Protein AF-A0A3M1RE96-F1 (afdb_monomer)

Sequence (260 aa):
MAVTREVFWSVSKDMQYLFYGAAALSTLLFLYGMWRRMSLWTKGRAGREFRGYRTQDFLIYALRNLFSRECLSARRSFSLAGYRGLMLILIVWGFLTLFAGTALLTIHHYFTHFLEGRVYLIYSMLLDLAGGLLLIGLLISIGRRHLVAEVRQSTDLEDLLFLYTLLFIAITGFAIEGLRLLELSPASMDYSFIGAFAAALLRALGANGAEAYTLVWSLHVTAVLILIAALPYSKFFHMFSSQITTAAARERYGGASGDR

Mean predicted aligned error: 7.35 Å

pLDDT: mean 84.61, std 12.43, range [35.81, 98.38]

Radius of gyration: 20.89 Å; Cα contacts (8 Å, |Δi|>4): 251; chains: 1; bounding box: 59×41×58 Å

Secondary structure (DSSP, 8-state):
------SSTT--HHHHHHHHHHHHHHHHHHHHHHHHHHHHHHTTSS-GGGTT--HHHHHHHHHHHHTSHHHHTTHHHHHH-HHHHHHHHHHHHHHHHHHHHHHHHHHHHHT-----HHHHHHHHHHHHHHHHHHHHHHHHHHHHHHH-HHHHHT--HHHHHHHHHHHHHHHHHHHHHHHHHHHH-GGGGGG-HHHHHHHHHHHHTT--HHHHHHHHHHHHHHHHHHHHHHTTTSTHHHHHHHHHHHHHHHHHHGGGSS--

Nearest PDB structures (foldseek):
  1y5l-assembly1_C  TM=5.769E-01  e=3.659E-03  Escherichia coli
  8bef-assembly1_N  TM=1.723E-01  e=9.319E+00  Arabidopsis thaliana

Foldseek 3Di:
DWDDDDPQFLHDPVNVVVLVVLLVVLVVLLVVLVLVVLVCQCCPVPDPLNPPPDSVRLVVLLVCLCPDPCNQQVVVLVVVPVVSSQLVNLQVQLVVLLVVLVVVVVCCVPPHPDCTHPNVLVSLLSNLVSLVSNLVSLVSVVCCCVPPPVNVVVDDPLNVVLSVLSNLLSLLVLLLLLLCCLPPDPPSCVSNVSSVVSVVVCVVVVHDRSVSNNVSVVVNSVSVSCCSSCVSVGCVVVVSVVSSSVVSCCVVPVVPPPPD

Solvent-accessible surface area (backbone atoms only — not comparable to full-atom values): 13719 Å² total; per-residue (Å²): 131,73,53,65,78,78,88,64,71,72,54,54,72,69,56,52,53,51,49,53,55,50,47,52,50,22,50,52,45,22,52,51,33,43,50,53,53,51,50,38,21,26,72,48,81,56,42,81,90,40,50,77,48,54,72,66,61,49,49,54,52,43,51,55,45,60,70,24,71,60,56,67,63,28,46,69,41,34,75,75,36,59,70,58,14,49,34,49,41,27,34,52,53,12,48,52,47,44,52,50,48,53,51,51,52,51,43,29,75,76,76,46,87,65,60,41,38,70,54,29,45,54,52,45,29,52,40,38,51,21,48,51,38,22,49,52,15,46,52,53,56,51,48,43,39,75,71,35,66,77,45,34,75,71,53,54,69,69,58,48,52,52,52,52,49,52,48,49,41,51,53,33,51,36,46,41,45,3,38,44,43,73,76,72,36,77,86,53,37,88,41,20,61,62,26,42,51,38,22,54,52,40,56,76,70,65,61,56,52,55,65,52,33,40,52,41,46,52,53,31,54,50,52,50,38,50,50,51,30,44,39,50,76,39,72,68,40,48,57,62,47,51,53,41,51,50,51,50,48,41,72,74,58,58,74,77,74,80,85,126

Structure (mmCIF, N/CA/C/O backbone):
data_AF-A0A3M1RE96-F1
#
_entry.id   AF-A0A3M1RE96-F1
#
loop_
_atom_site.group_PDB
_atom_site.id
_atom_site.type_symbol
_atom_site.label_atom_id
_atom_site.label_alt_id
_atom_site.label_comp_id
_atom_site.label_asym_id
_atom_site.label_entity_id
_atom_site.label_seq_id
_atom_site.pdbx_PDB_ins_code
_atom_site.Cartn_x
_atom_site.Cartn_y
_atom_site.Cartn_z
_atom_site.occupancy
_atom_site.B_iso_or_equiv
_atom_site.auth_seq_id
_atom_site.auth_comp_id
_atom_site.auth_asym_id
_atom_site.auth_atom_id
_atom_site.pdbx_PDB_model_num
ATOM 1 N N . MET A 1 1 ? 12.562 8.282 -28.141 1.00 53.66 1 MET A N 1
ATOM 2 C CA . MET A 1 1 ? 11.339 7.659 -27.587 1.00 53.66 1 MET A CA 1
ATOM 3 C C . MET A 1 1 ? 11.023 8.328 -26.261 1.00 53.66 1 MET A C 1
ATOM 5 O O . MET A 1 1 ? 11.961 8.692 -25.561 1.00 53.66 1 MET A O 1
ATOM 9 N N . ALA A 1 2 ? 9.746 8.560 -25.947 1.00 62.28 2 ALA A N 1
ATOM 10 C CA . ALA A 1 2 ? 9.362 9.068 -24.631 1.00 62.28 2 ALA A CA 1
ATOM 11 C C . ALA A 1 2 ? 9.667 8.009 -23.558 1.00 62.28 2 ALA A C 1
ATOM 13 O O . ALA A 1 2 ? 9.524 6.814 -23.812 1.00 62.28 2 ALA A O 1
ATOM 14 N N . VAL A 1 3 ? 10.117 8.438 -22.377 1.00 72.69 3 VAL A N 1
ATOM 15 C CA . VAL A 1 3 ? 10.389 7.527 -21.254 1.00 72.69 3 VAL A CA 1
ATOM 16 C C . VAL A 1 3 ? 9.056 6.959 -20.757 1.00 72.69 3 VAL A C 1
ATOM 18 O O . VAL A 1 3 ? 8.186 7.725 -20.354 1.00 72.69 3 VAL A O 1
ATOM 21 N N . THR A 1 4 ? 8.888 5.639 -20.796 1.00 75.81 4 THR A N 1
ATOM 22 C CA . THR A 1 4 ? 7.697 4.926 -20.302 1.00 75.81 4 THR A CA 1
ATOM 23 C C . THR A 1 4 ? 8.109 3.621 -19.619 1.00 75.81 4 THR A C 1
ATOM 25 O O . THR A 1 4 ? 9.251 3.178 -19.754 1.00 75.81 4 THR A O 1
ATOM 28 N N . ARG A 1 5 ? 7.199 3.015 -18.852 1.00 76.94 5 ARG A N 1
ATOM 29 C CA . ARG A 1 5 ? 7.437 1.780 -18.095 1.00 76.94 5 ARG A CA 1
ATOM 30 C C . ARG A 1 5 ? 6.729 0.593 -18.742 1.00 76.94 5 ARG A C 1
ATOM 32 O O . ARG A 1 5 ? 5.508 0.591 -18.870 1.00 76.94 5 ARG A O 1
ATOM 39 N N . GLU A 1 6 ? 7.475 -0.484 -18.975 1.00 81.88 6 GLU A N 1
ATOM 40 C CA . GLU A 1 6 ? 6.888 -1.806 -19.207 1.00 81.88 6 GLU A CA 1
ATOM 41 C C . GLU A 1 6 ? 6.252 -2.359 -17.921 1.00 81.88 6 GLU A C 1
ATOM 43 O O . GLU A 1 6 ? 6.854 -2.352 -16.841 1.00 81.88 6 GLU A O 1
ATOM 48 N N . VAL A 1 7 ? 5.004 -2.823 -18.021 1.00 82.56 7 VAL A N 1
ATOM 49 C CA . VAL A 1 7 ? 4.221 -3.281 -16.859 1.00 82.56 7 VAL A CA 1
ATOM 50 C C . VAL A 1 7 ? 4.617 -4.696 -16.425 1.00 82.56 7 VAL A C 1
ATOM 52 O O . VAL A 1 7 ? 4.759 -4.934 -15.227 1.00 82.56 7 VAL A O 1
ATOM 55 N N . PHE A 1 8 ? 4.834 -5.599 -17.387 1.00 85.12 8 PHE A N 1
ATOM 56 C CA . PHE A 1 8 ? 5.109 -7.029 -17.186 1.00 85.12 8 PHE A CA 1
ATOM 57 C C . PHE A 1 8 ? 6.477 -7.433 -17.751 1.00 85.12 8 PHE A C 1
ATOM 59 O O . PHE A 1 8 ? 6.583 -8.338 -18.578 1.00 85.12 8 PHE A O 1
ATOM 66 N N . TRP A 1 9 ? 7.535 -6.746 -17.328 1.00 86.31 9 TRP A N 1
ATOM 67 C CA . TRP A 1 9 ? 8.893 -7.115 -17.727 1.00 86.31 9 TRP A CA 1
ATOM 68 C C . TRP A 1 9 ? 9.252 -8.503 -17.161 1.00 86.31 9 TRP A C 1
ATOM 70 O O . TRP A 1 9 ? 8.971 -8.770 -16.004 1.00 86.31 9 TRP A O 1
ATOM 80 N N . SER A 1 10 ? 9.819 -9.419 -17.952 1.00 89.62 10 SER A N 1
ATOM 81 C CA . SER A 1 10 ? 10.167 -10.797 -17.524 1.00 89.62 10 SER A CA 1
ATOM 82 C C . SER A 1 10 ? 9.000 -11.696 -17.034 1.00 89.62 10 SER A C 1
ATOM 84 O O . SER A 1 10 ? 9.218 -12.802 -16.535 1.00 89.62 10 SER A O 1
ATOM 86 N N . VAL A 1 11 ? 7.733 -11.286 -17.189 1.00 92.12 11 VAL A N 1
ATOM 87 C CA . VAL A 1 11 ? 6.566 -12.097 -16.777 1.00 92.12 11 VAL A CA 1
ATOM 88 C C . VAL A 1 11 ? 5.907 -12.746 -17.993 1.00 92.12 11 VAL A C 1
ATOM 90 O O . VAL A 1 11 ? 5.387 -12.055 -18.873 1.00 92.12 11 VAL A O 1
ATOM 93 N N . SER A 1 12 ? 5.883 -14.083 -18.033 1.00 93.44 12 SER A N 1
ATOM 94 C CA . SER A 1 12 ? 5.275 -14.844 -19.134 1.00 93.44 12 SER A CA 1
ATOM 95 C C . SER A 1 12 ? 3.758 -14.632 -19.228 1.00 93.44 12 SER A C 1
ATOM 97 O O . SER A 1 12 ? 3.097 -14.278 -18.250 1.00 93.44 12 SER A O 1
ATOM 99 N N . LYS A 1 13 ? 3.172 -14.887 -20.407 1.00 93.50 13 LYS A N 1
ATOM 100 C CA . LYS A 1 13 ? 1.716 -14.765 -20.609 1.00 93.50 13 LYS A CA 1
ATOM 101 C C . LYS A 1 13 ? 0.916 -15.691 -19.689 1.00 93.50 13 LYS A C 1
ATOM 103 O O . LYS A 1 13 ? -0.099 -15.266 -19.148 1.00 93.50 13 LYS A O 1
ATOM 108 N N . ASP A 1 14 ? 1.404 -16.905 -19.445 1.00 94.81 14 ASP A N 1
ATOM 109 C CA . ASP A 1 14 ? 0.743 -17.864 -18.552 1.00 94.81 14 ASP A CA 1
ATOM 110 C C . ASP A 1 14 ? 0.681 -17.345 -17.109 1.00 94.81 14 ASP A C 1
ATOM 112 O O . ASP A 1 14 ? -0.361 -17.423 -16.456 1.00 94.81 14 ASP A O 1
ATOM 116 N N . MET A 1 15 ? 1.766 -16.725 -16.631 1.00 94.00 15 MET A N 1
ATOM 117 C CA . MET A 1 15 ? 1.795 -16.078 -15.317 1.00 94.00 15 MET A CA 1
ATOM 118 C C . MET A 1 15 ? 0.862 -14.867 -15.249 1.00 94.00 15 MET A C 1
ATOM 120 O O . MET A 1 15 ? 0.220 -14.652 -14.223 1.00 94.00 15 MET A O 1
ATOM 124 N N . GLN A 1 16 ? 0.744 -14.098 -16.336 1.00 93.88 16 GLN A N 1
ATOM 125 C CA . GLN A 1 16 ? -0.217 -12.996 -16.415 1.00 93.88 16 GLN A CA 1
ATOM 126 C C . GLN A 1 16 ? -1.663 -13.508 -16.325 1.00 93.88 16 GLN A C 1
ATOM 128 O O . GLN A 1 16 ? -2.454 -12.954 -15.563 1.00 93.88 16 GLN A O 1
ATOM 133 N N . TYR A 1 17 ? -2.017 -14.592 -17.029 1.00 95.19 17 TYR A N 1
ATOM 134 C CA . TYR A 1 17 ? -3.349 -15.201 -16.925 1.00 95.19 17 TYR A CA 1
ATOM 135 C C . TYR A 1 17 ? -3.642 -15.717 -15.513 1.00 95.19 17 TYR A C 1
ATOM 137 O O . TYR A 1 17 ? -4.725 -15.461 -14.980 1.00 95.19 17 TYR A O 1
ATOM 145 N N . LEU A 1 18 ? -2.671 -16.384 -14.880 1.00 96.44 18 LEU A N 1
ATOM 146 C CA . LEU A 1 18 ? -2.790 -16.830 -13.492 1.00 96.44 18 LEU A CA 1
ATOM 147 C C . LEU A 1 18 ? -3.003 -15.648 -12.539 1.00 96.44 18 LEU A C 1
ATOM 149 O O . LEU A 1 18 ? -3.889 -15.698 -11.685 1.00 96.44 18 LEU A O 1
ATOM 153 N N . PHE A 1 19 ? -2.231 -14.573 -12.710 1.00 95.25 19 PHE A N 1
ATOM 154 C CA . PHE A 1 19 ? -2.384 -13.342 -11.941 1.00 95.25 19 PHE A CA 1
ATOM 155 C C . PHE A 1 19 ? -3.790 -12.759 -12.086 1.00 95.25 19 PHE A C 1
ATOM 157 O O . PHE A 1 19 ? -4.414 -12.454 -11.073 1.00 95.25 19 PHE A O 1
ATOM 164 N N . TYR A 1 20 ? -4.330 -12.663 -13.305 1.00 94.50 20 TYR A N 1
ATOM 165 C CA . TYR A 1 20 ? -5.689 -12.158 -13.515 1.00 94.50 20 TYR A CA 1
ATOM 166 C C . TYR A 1 20 ? -6.759 -13.045 -12.880 1.00 94.50 20 TYR A C 1
ATOM 168 O O . TYR A 1 20 ? -7.678 -12.525 -12.244 1.00 94.50 20 TYR A O 1
ATOM 176 N N . GLY A 1 21 ? -6.622 -14.370 -12.982 1.00 97.62 21 GLY A N 1
ATOM 177 C CA . GLY A 1 21 ? -7.515 -15.311 -12.303 1.00 97.62 21 GLY A CA 1
ATOM 178 C C . GLY A 1 21 ? -7.481 -15.147 -10.779 1.00 97.62 21 GLY A C 1
ATOM 179 O O . GLY A 1 21 ? -8.527 -15.033 -10.134 1.00 97.62 21 GLY A O 1
ATOM 180 N N . ALA A 1 22 ? -6.283 -15.053 -10.200 1.00 97.69 22 ALA A N 1
ATOM 181 C CA . ALA A 1 22 ? -6.094 -14.838 -8.768 1.00 97.69 22 ALA A CA 1
ATOM 182 C C . ALA A 1 22 ? -6.590 -13.453 -8.309 1.00 97.69 22 ALA A C 1
ATOM 184 O O . ALA A 1 22 ? -7.193 -13.336 -7.241 1.00 97.69 22 ALA A O 1
ATOM 185 N N . ALA A 1 23 ? -6.392 -12.408 -9.116 1.00 95.62 23 ALA A N 1
ATOM 186 C CA . ALA A 1 23 ? -6.864 -11.054 -8.840 1.00 95.62 23 ALA A CA 1
ATOM 187 C C . ALA A 1 23 ? -8.393 -10.963 -8.852 1.00 95.62 23 ALA A C 1
ATOM 189 O O . ALA A 1 23 ? -8.984 -10.338 -7.965 1.00 95.62 23 ALA A O 1
ATOM 190 N N . ALA A 1 24 ? -9.041 -11.633 -9.808 1.00 96.94 24 ALA A N 1
ATOM 191 C CA . ALA A 1 24 ? -10.493 -11.752 -9.856 1.00 96.94 24 ALA A CA 1
ATOM 192 C C . ALA A 1 24 ? -11.026 -12.475 -8.610 1.00 96.94 24 ALA A C 1
ATOM 194 O O . ALA A 1 24 ? -11.921 -11.960 -7.940 1.00 96.94 24 ALA A O 1
ATOM 195 N N . LEU A 1 25 ? -10.431 -13.614 -8.237 1.00 98.06 25 LEU A N 1
ATOM 196 C CA . LEU A 1 25 ? -10.806 -14.348 -7.026 1.00 98.06 25 LEU A CA 1
ATOM 197 C C . LEU A 1 25 ? -10.623 -13.503 -5.756 1.00 98.06 25 LEU A C 1
ATOM 199 O O . LEU A 1 25 ? -11.540 -13.414 -4.940 1.00 98.06 25 LEU A O 1
ATOM 203 N N . SER A 1 26 ? -9.468 -12.850 -5.600 1.00 97.75 26 SER A N 1
ATOM 204 C CA . SER A 1 26 ? -9.178 -11.971 -4.460 1.00 97.75 26 SER A CA 1
ATOM 205 C C . SER A 1 26 ? -10.200 -10.836 -4.353 1.00 97.75 26 SER A C 1
ATOM 207 O O . SER A 1 26 ? -10.740 -10.577 -3.275 1.00 97.75 26 SER A O 1
ATOM 209 N N . THR A 1 27 ? -10.555 -10.226 -5.487 1.00 95.19 27 THR A N 1
ATOM 210 C CA . THR A 1 27 ? -11.562 -9.161 -5.556 1.00 95.19 27 THR A CA 1
ATOM 211 C C . THR A 1 27 ? -12.951 -9.677 -5.179 1.00 95.19 27 THR A C 1
ATOM 213 O O . THR A 1 27 ? -13.650 -9.031 -4.402 1.00 95.19 27 THR A O 1
ATOM 216 N N . LEU A 1 28 ? -13.359 -10.859 -5.653 1.00 97.38 28 LEU A N 1
ATOM 217 C CA . LEU A 1 28 ? -14.636 -11.474 -5.272 1.00 97.38 28 LEU A CA 1
ATOM 218 C C . LEU A 1 28 ? -14.699 -11.772 -3.767 1.00 97.38 28 LEU A C 1
ATOM 220 O O . LEU A 1 28 ? -15.700 -11.454 -3.121 1.00 97.38 28 LEU A O 1
ATOM 224 N N . LEU A 1 29 ? -13.625 -12.319 -3.190 1.00 97.31 29 LEU A N 1
ATOM 225 C CA . LEU A 1 29 ? -13.526 -12.573 -1.749 1.00 97.31 29 LEU A CA 1
ATOM 226 C C . LEU A 1 29 ? -13.581 -11.277 -0.935 1.00 97.31 29 LEU A C 1
ATOM 228 O O . LEU A 1 29 ? -14.261 -11.235 0.096 1.00 97.31 29 LEU A O 1
ATOM 232 N N . PHE A 1 30 ? -12.914 -10.223 -1.413 1.00 94.81 30 PHE A N 1
ATOM 233 C CA . PHE A 1 30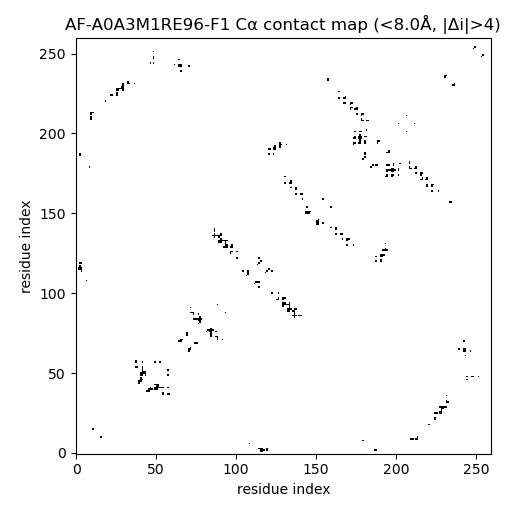 ? -12.960 -8.895 -0.814 1.00 94.81 30 PHE A CA 1
ATOM 234 C C . PHE A 1 30 ? -14.384 -8.322 -0.827 1.00 94.81 30 PHE A C 1
ATOM 236 O O . PHE A 1 30 ? -14.912 -7.934 0.219 1.00 94.81 30 PHE A O 1
ATOM 243 N N . LEU A 1 31 ? -15.037 -8.310 -1.994 1.00 93.88 31 LEU A N 1
ATOM 244 C CA . LEU A 1 31 ? -16.391 -7.777 -2.168 1.00 93.88 31 LEU A CA 1
ATOM 245 C C . LEU A 1 31 ? -17.418 -8.551 -1.336 1.00 93.88 31 LEU A C 1
ATOM 247 O O . LEU A 1 31 ? -18.258 -7.940 -0.671 1.00 93.88 31 LEU A O 1
ATOM 251 N N . TYR A 1 32 ? -17.325 -9.882 -1.312 1.00 94.44 32 TYR A N 1
ATOM 252 C CA . TYR A 1 32 ? -18.184 -10.723 -0.481 1.00 94.44 32 TYR A CA 1
ATOM 253 C C . TYR A 1 32 ? -17.984 -10.443 1.015 1.00 94.44 32 TYR A C 1
ATOM 255 O O . TYR A 1 32 ? -18.959 -10.265 1.754 1.00 94.44 32 TYR A O 1
ATOM 263 N N . GLY A 1 33 ? -16.731 -10.336 1.466 1.00 92.81 33 GLY A N 1
ATOM 264 C CA . GLY A 1 33 ? -16.407 -10.012 2.855 1.00 92.81 33 GLY A CA 1
ATOM 265 C C . GLY A 1 33 ? -16.940 -8.640 3.262 1.00 92.81 33 GLY A C 1
ATOM 266 O O . GLY A 1 33 ? -17.572 -8.504 4.314 1.00 92.81 33 GLY A O 1
ATOM 267 N N . MET A 1 34 ? -16.760 -7.641 2.395 1.00 88.88 34 MET A N 1
ATOM 268 C CA . MET A 1 34 ? -17.288 -6.291 2.577 1.00 88.88 34 MET A CA 1
ATOM 269 C C . MET A 1 34 ? -18.816 -6.304 2.686 1.00 88.88 34 MET A C 1
ATOM 271 O O . MET A 1 34 ? -19.379 -5.772 3.643 1.00 88.88 34 MET A O 1
ATOM 275 N N . TRP A 1 35 ? -19.501 -6.972 1.753 1.00 88.12 35 TRP A N 1
ATOM 276 C CA . TRP A 1 35 ? -20.957 -7.111 1.767 1.00 88.12 35 TRP A CA 1
ATOM 277 C C . TRP A 1 35 ? -21.463 -7.773 3.053 1.00 88.12 35 TRP A C 1
ATOM 279 O O . TRP A 1 35 ? -22.395 -7.264 3.684 1.00 88.12 35 TRP A O 1
ATOM 289 N N . ARG A 1 36 ? -20.818 -8.860 3.498 1.00 88.56 36 ARG A N 1
ATOM 290 C CA . ARG A 1 36 ? -21.166 -9.549 4.747 1.00 88.56 36 ARG A CA 1
ATOM 291 C C . ARG A 1 36 ? -21.036 -8.614 5.950 1.00 88.56 36 ARG A C 1
ATOM 293 O O . ARG A 1 36 ? -21.945 -8.568 6.779 1.00 88.56 36 ARG A O 1
ATOM 300 N N . ARG A 1 37 ? -19.939 -7.853 6.045 1.00 83.69 37 ARG A N 1
ATOM 301 C CA . ARG A 1 37 ? -19.705 -6.882 7.130 1.00 83.69 37 ARG A CA 1
ATOM 302 C C . ARG A 1 37 ? -20.760 -5.776 7.131 1.00 83.69 37 ARG A C 1
ATOM 304 O O . ARG A 1 37 ? -21.404 -5.570 8.157 1.00 83.69 37 ARG A O 1
ATOM 311 N N . MET A 1 38 ? -21.001 -5.139 5.984 1.00 80.56 38 MET A N 1
ATOM 312 C CA . MET A 1 38 ? -22.029 -4.099 5.846 1.00 80.56 38 MET A CA 1
ATOM 313 C C . MET A 1 38 ? -23.420 -4.631 6.212 1.00 80.56 38 MET A C 1
ATOM 315 O O . MET A 1 38 ? -24.166 -3.980 6.940 1.00 80.56 38 MET A O 1
ATOM 319 N N . SER A 1 39 ? -23.753 -5.853 5.782 1.00 80.69 39 SER A N 1
ATOM 320 C CA . SER A 1 39 ? -25.035 -6.476 6.109 1.00 80.69 39 SER A CA 1
ATOM 321 C C . SER A 1 39 ? -25.200 -6.768 7.603 1.00 80.69 39 SER A C 1
ATOM 323 O O . SER A 1 39 ? -26.334 -6.770 8.077 1.00 80.69 39 SER A O 1
ATOM 325 N N . LEU A 1 40 ? -24.130 -7.064 8.346 1.00 80.56 40 LEU A N 1
ATOM 326 C CA . LEU A 1 40 ? -24.217 -7.292 9.795 1.00 80.56 40 LEU A CA 1
ATOM 327 C C . LEU A 1 40 ? -24.534 -5.998 10.555 1.00 80.56 40 LEU A C 1
ATOM 329 O O . LEU A 1 40 ? -25.227 -6.038 11.576 1.00 80.56 40 LEU A O 1
ATOM 333 N N . TRP A 1 41 ? -24.057 -4.867 10.040 1.00 75.06 41 TRP A N 1
ATOM 334 C CA . TRP A 1 41 ? -24.270 -3.549 10.624 1.00 75.06 41 TRP A CA 1
ATOM 335 C C . TRP A 1 41 ? -25.678 -3.030 10.379 1.00 75.06 41 TRP A C 1
ATOM 337 O O . TRP A 1 41 ? -26.387 -2.694 11.326 1.00 75.06 41 TRP A O 1
ATOM 347 N N . THR A 1 42 ? -26.137 -3.074 9.129 1.00 74.44 42 THR A N 1
ATOM 348 C CA . THR A 1 42 ? -27.481 -2.601 8.769 1.00 74.44 42 THR A CA 1
ATOM 349 C C . THR A 1 42 ? -28.595 -3.464 9.367 1.00 74.44 42 THR A C 1
ATOM 351 O O . THR A 1 42 ? -29.657 -2.952 9.730 1.00 74.44 42 THR A O 1
ATOM 354 N N . LYS A 1 43 ? -28.347 -4.770 9.560 1.00 75.38 43 LYS A N 1
ATOM 355 C CA . LYS A 1 43 ? -29.281 -5.705 10.218 1.00 75.38 43 LYS A CA 1
ATOM 356 C C . LYS A 1 43 ? -29.217 -5.672 11.755 1.00 75.38 43 LYS A C 1
ATOM 358 O O . LYS A 1 43 ? -29.954 -6.411 12.402 1.00 75.38 43 LYS A O 1
ATOM 363 N N . GLY A 1 44 ? -28.375 -4.823 12.353 1.00 60.88 44 GLY A N 1
ATOM 364 C CA . GLY A 1 44 ? -28.374 -4.547 13.794 1.00 60.88 44 GLY A CA 1
ATOM 365 C C . GLY A 1 44 ? -27.648 -5.565 14.681 1.00 60.88 44 GLY A C 1
ATOM 366 O O . GLY A 1 44 ? -27.820 -5.517 15.897 1.00 60.88 44 GLY A O 1
ATOM 367 N N . ARG A 1 45 ? -26.828 -6.465 14.116 1.00 58.44 45 ARG A N 1
ATOM 368 C CA . ARG A 1 45 ? -25.982 -7.382 14.912 1.00 58.44 45 ARG A CA 1
ATOM 369 C C . ARG A 1 45 ? -24.710 -6.703 15.439 1.00 58.44 45 ARG A C 1
ATOM 371 O O . ARG A 1 45 ? -24.161 -7.158 16.433 1.00 58.44 45 ARG A O 1
ATOM 378 N N . ALA A 1 46 ? -24.263 -5.616 14.803 1.00 57.19 46 ALA A N 1
ATOM 379 C CA . ALA A 1 46 ? -23.129 -4.799 15.242 1.00 57.19 46 ALA A CA 1
ATOM 380 C C . ALA A 1 46 ? -23.267 -3.357 14.711 1.00 57.19 46 ALA A C 1
ATOM 382 O O . ALA A 1 46 ? -22.878 -3.095 13.584 1.00 57.19 46 ALA A O 1
ATOM 383 N N . GLY A 1 47 ? -23.847 -2.431 15.482 1.00 60.78 47 GLY A N 1
ATOM 384 C CA . GLY A 1 47 ? -24.045 -1.030 15.061 1.00 60.78 47 GLY A CA 1
ATOM 385 C C . GLY A 1 47 ? -25.493 -0.578 15.214 1.00 60.78 47 GLY A C 1
ATOM 386 O O . GLY A 1 47 ? -26.265 -0.561 14.256 1.00 60.78 47 GLY A O 1
ATOM 387 N N . ARG A 1 48 ? -25.880 -0.224 16.446 1.00 65.06 48 ARG A N 1
ATOM 388 C CA . ARG A 1 48 ? -27.237 0.267 16.744 1.00 65.06 48 ARG A CA 1
ATOM 389 C C . ARG A 1 48 ? -27.538 1.580 16.014 1.00 65.06 48 ARG A C 1
ATOM 391 O O . ARG A 1 48 ? -28.709 1.874 15.773 1.00 65.06 48 ARG A O 1
ATOM 398 N N . GLU A 1 49 ? -26.509 2.345 15.642 1.00 71.06 49 GLU A N 1
ATOM 399 C CA . GLU A 1 49 ? -26.653 3.594 14.894 1.00 71.06 49 GLU A CA 1
ATOM 400 C C . GLU A 1 49 ? -27.194 3.388 13.474 1.00 71.06 49 GLU A C 1
ATOM 402 O O . GLU A 1 49 ? -27.927 4.241 12.985 1.00 71.06 49 GLU A O 1
ATOM 407 N N . PHE A 1 50 ? -26.905 2.240 12.851 1.00 71.19 50 PHE A N 1
ATOM 408 C CA . PHE A 1 50 ? -27.163 1.991 11.425 1.00 71.19 50 PHE A CA 1
ATOM 409 C C . PHE A 1 50 ? 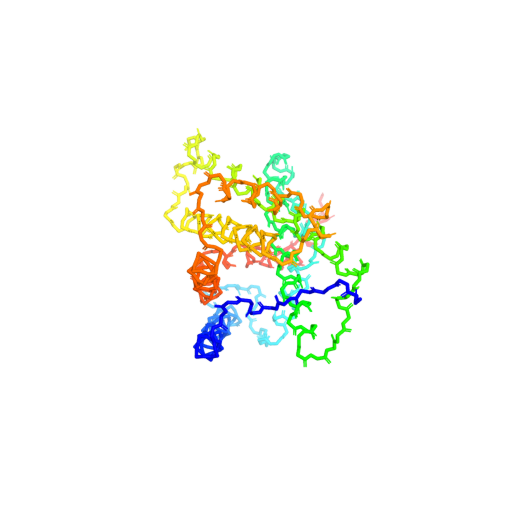-28.292 0.988 11.159 1.00 71.19 50 PHE A C 1
ATOM 411 O O . PHE A 1 50 ? -28.516 0.580 10.016 1.00 71.19 50 PHE A O 1
ATOM 418 N N . ARG A 1 51 ? -29.015 0.562 12.202 1.00 72.44 51 ARG A N 1
ATOM 419 C CA . ARG A 1 51 ? -30.127 -0.386 12.062 1.00 72.44 51 ARG A CA 1
ATOM 420 C C . ARG A 1 51 ? -31.208 0.205 11.149 1.00 72.44 51 ARG A C 1
ATOM 422 O O . ARG A 1 51 ? -31.750 1.262 11.450 1.00 72.44 51 ARG A O 1
ATOM 429 N N . GLY A 1 52 ? -31.542 -0.506 10.072 1.00 71.00 52 GLY A N 1
ATOM 430 C CA . GLY A 1 52 ? -32.575 -0.090 9.112 1.00 71.00 52 GLY A CA 1
ATOM 431 C C . GLY A 1 52 ? -32.072 0.742 7.927 1.00 71.00 52 GLY A C 1
ATOM 432 O O . GLY A 1 52 ? -32.861 1.036 7.035 1.00 71.00 52 GLY A O 1
ATOM 433 N N . TYR A 1 53 ? -30.776 1.072 7.864 1.00 74.31 53 TYR A N 1
ATOM 434 C CA . TYR A 1 53 ? -30.186 1.680 6.667 1.00 74.31 53 TYR A CA 1
ATOM 435 C C . TYR A 1 53 ? -30.215 0.694 5.493 1.00 74.31 53 TYR A C 1
ATOM 437 O O . TYR A 1 53 ? -29.910 -0.493 5.662 1.00 74.31 53 TYR A O 1
ATOM 445 N N . ARG A 1 54 ? -30.495 1.180 4.275 1.00 80.81 54 ARG A N 1
ATOM 446 C CA . ARG A 1 54 ? -30.193 0.397 3.069 1.00 80.81 54 ARG A CA 1
ATOM 447 C C . ARG A 1 54 ? -28.677 0.258 2.955 1.00 80.81 54 ARG A C 1
ATOM 449 O O . ARG A 1 54 ? -27.930 1.188 3.249 1.00 80.81 54 ARG A O 1
ATOM 456 N N . THR A 1 55 ? -28.211 -0.894 2.475 1.00 75.94 55 THR A N 1
ATOM 457 C CA . THR A 1 55 ? -26.771 -1.169 2.317 1.00 75.94 55 THR A CA 1
ATOM 458 C C . THR A 1 55 ? -26.058 -0.114 1.462 1.00 75.94 55 THR A C 1
ATOM 460 O O . THR A 1 55 ? -24.910 0.217 1.737 1.00 75.94 55 THR A O 1
ATOM 463 N N . GLN A 1 56 ? -26.743 0.437 0.455 1.00 78.44 56 GLN A N 1
ATOM 464 C CA . GLN A 1 56 ? -26.215 1.484 -0.427 1.00 78.44 56 GLN A CA 1
ATOM 465 C C . GLN A 1 56 ? -25.991 2.808 0.318 1.00 78.44 56 GLN A C 1
ATOM 467 O O . GLN A 1 56 ? -24.908 3.382 0.232 1.00 78.44 56 GLN A O 1
ATOM 472 N N . ASP A 1 57 ? -26.972 3.245 1.109 1.00 79.25 57 ASP A N 1
ATOM 473 C CA . ASP A 1 57 ? -26.887 4.488 1.885 1.00 79.25 57 ASP A CA 1
ATOM 474 C C . ASP A 1 57 ? -25.788 4.391 2.949 1.00 79.25 57 ASP A C 1
ATOM 476 O O . ASP A 1 57 ? -25.008 5.323 3.149 1.00 79.25 57 ASP A O 1
ATOM 480 N N . PHE A 1 58 ? -25.668 3.217 3.579 1.00 79.44 58 PHE A N 1
ATOM 481 C CA . PHE A 1 58 ? -24.588 2.937 4.517 1.00 79.44 58 PHE A CA 1
ATOM 482 C C . PHE A 1 58 ? -23.206 2.994 3.845 1.00 79.44 58 PHE A C 1
ATOM 484 O O . PHE A 1 58 ? -22.280 3.573 4.409 1.00 79.44 58 PHE A O 1
ATOM 491 N N . LEU A 1 59 ? -23.057 2.441 2.637 1.00 79.69 59 LEU A N 1
ATOM 492 C CA . LEU A 1 59 ? -21.793 2.494 1.898 1.00 79.69 59 LEU A CA 1
ATOM 493 C C . LEU A 1 59 ? -21.384 3.939 1.580 1.00 79.69 59 LEU A C 1
ATOM 495 O O . LEU A 1 59 ? -20.230 4.304 1.793 1.00 79.69 59 LEU A O 1
ATOM 499 N N . ILE A 1 60 ? -22.321 4.774 1.121 1.00 80.50 60 ILE A N 1
ATOM 500 C CA . ILE A 1 60 ? -22.051 6.192 0.836 1.00 80.50 60 ILE A CA 1
ATOM 501 C C . ILE A 1 60 ? -21.632 6.923 2.118 1.00 80.50 60 ILE A C 1
ATOM 503 O O . ILE A 1 60 ? -20.639 7.654 2.118 1.00 80.50 60 ILE A O 1
ATOM 507 N N . TYR A 1 61 ? -22.341 6.686 3.226 1.00 80.31 61 TYR A N 1
ATOM 508 C CA . TYR A 1 61 ? -21.999 7.256 4.530 1.00 80.31 61 TYR A CA 1
ATOM 509 C C . TYR A 1 61 ? -20.604 6.823 5.004 1.00 80.31 61 TYR A C 1
ATOM 511 O O . TYR A 1 61 ? -19.806 7.654 5.448 1.00 80.31 61 TYR A O 1
ATOM 519 N N . ALA A 1 62 ? -20.295 5.529 4.887 1.00 78.06 62 ALA A N 1
ATOM 520 C CA . ALA A 1 62 ? -19.005 4.961 5.248 1.00 78.06 62 ALA A CA 1
ATOM 521 C C . ALA A 1 62 ? -17.877 5.601 4.431 1.00 78.06 62 ALA A C 1
ATOM 523 O O . ALA A 1 62 ? -16.915 6.098 5.010 1.00 78.06 62 ALA A O 1
ATOM 524 N N . LEU A 1 63 ? -18.021 5.667 3.104 1.00 79.06 63 LEU A N 1
ATOM 525 C CA . LEU A 1 63 ? -17.028 6.279 2.220 1.00 79.06 63 LEU A CA 1
ATOM 526 C C . LEU A 1 63 ? -16.799 7.755 2.559 1.00 79.06 63 LEU A C 1
ATOM 528 O O . LEU A 1 63 ? -15.655 8.171 2.736 1.00 79.06 63 LEU A O 1
ATOM 532 N N . ARG A 1 64 ? -17.868 8.542 2.738 1.00 80.50 64 ARG A N 1
ATOM 533 C CA . ARG A 1 64 ? -17.755 9.963 3.104 1.00 80.50 64 ARG A CA 1
ATOM 534 C C . ARG A 1 64 ? -16.970 10.166 4.402 1.00 80.50 64 ARG A C 1
ATOM 536 O O . ARG A 1 64 ? -16.153 11.080 4.485 1.00 80.50 64 ARG A O 1
ATOM 543 N N . ASN A 1 65 ? -17.208 9.325 5.406 1.00 76.94 65 ASN A N 1
ATOM 544 C CA . ASN A 1 65 ? -16.534 9.437 6.698 1.00 76.94 65 ASN A CA 1
ATOM 545 C C . ASN A 1 65 ? -15.095 8.912 6.675 1.00 76.94 65 ASN A C 1
ATOM 547 O O . ASN A 1 65 ? -14.232 9.493 7.336 1.00 76.94 65 ASN A O 1
ATOM 551 N N . LEU A 1 66 ? -14.803 7.883 5.876 1.00 74.25 66 LEU A N 1
ATOM 552 C CA . LEU A 1 66 ? -13.438 7.387 5.673 1.00 74.25 66 LEU A CA 1
ATOM 553 C C . LEU A 1 66 ? -12.536 8.435 5.018 1.00 74.25 66 LEU A C 1
ATOM 555 O O . LEU A 1 66 ? -11.391 8.603 5.430 1.00 74.25 66 LEU A O 1
ATOM 559 N N . PHE A 1 67 ? -13.072 9.189 4.057 1.00 76.12 67 PHE A N 1
ATOM 560 C CA . PHE A 1 67 ? -12.371 10.295 3.402 1.00 76.12 67 PHE A CA 1
ATOM 561 C C . PHE A 1 67 ? -12.591 11.653 4.090 1.00 76.12 67 PHE A C 1
ATOM 563 O O . PHE A 1 67 ? -12.261 12.701 3.533 1.00 76.12 67 PHE A O 1
ATOM 570 N N . SER A 1 68 ? -13.135 11.669 5.311 1.00 75.19 68 SER A N 1
ATOM 571 C CA . SER A 1 68 ? -13.274 12.907 6.076 1.00 75.19 68 SER A CA 1
ATOM 572 C C . SER A 1 68 ? -11.903 13.467 6.470 1.00 75.19 68 SER A C 1
ATOM 574 O O . SER A 1 68 ? -10.945 12.728 6.719 1.00 75.19 68 SER A O 1
ATOM 576 N N . ARG A 1 69 ? -11.814 14.800 6.593 1.00 71.38 69 ARG A N 1
ATOM 577 C CA . ARG A 1 69 ? -10.584 15.478 7.039 1.00 71.38 69 ARG A CA 1
ATOM 578 C C . ARG A 1 69 ? -10.093 14.949 8.386 1.00 71.38 69 ARG A C 1
ATOM 580 O O . ARG A 1 69 ? -8.888 14.871 8.596 1.00 71.38 69 ARG A O 1
ATOM 587 N N . GLU A 1 70 ? -10.999 14.571 9.287 1.00 69.06 70 GLU A N 1
ATOM 588 C CA . GLU A 1 70 ? -10.642 14.045 10.609 1.00 69.06 70 GLU A CA 1
ATOM 589 C C . GLU A 1 70 ? -9.923 12.694 10.528 1.00 69.06 70 GLU A C 1
ATOM 591 O O . GLU A 1 70 ? -8.933 12.488 11.233 1.00 69.06 70 GLU A O 1
ATOM 596 N N . CYS A 1 71 ? -10.383 11.807 9.640 1.00 69.06 71 CYS A N 1
ATOM 597 C CA . CYS A 1 71 ? -9.793 10.487 9.444 1.00 69.06 71 CYS A CA 1
ATOM 598 C C . CYS A 1 71 ? -8.451 10.581 8.697 1.00 69.06 71 CYS A C 1
ATOM 600 O O . CYS A 1 71 ? -7.452 10.019 9.144 1.00 69.06 71 CYS A O 1
ATOM 602 N N . LEU A 1 72 ? -8.394 11.366 7.614 1.00 71.69 72 LEU A N 1
ATOM 603 C CA . LEU A 1 72 ? -7.200 11.500 6.766 1.00 71.69 72 LEU A CA 1
ATOM 604 C C . LEU A 1 72 ? -6.038 12.259 7.424 1.00 71.69 72 LEU A C 1
ATOM 606 O O . LEU A 1 72 ? -4.877 12.019 7.095 1.00 71.69 72 LEU A O 1
ATOM 610 N N . SER A 1 73 ? -6.328 13.166 8.357 1.00 70.75 73 SER A N 1
ATOM 611 C CA . SER A 1 73 ? -5.296 13.896 9.110 1.00 70.75 73 SER A CA 1
ATOM 612 C C . SER A 1 73 ? -4.800 13.144 10.343 1.00 70.75 73 SER A C 1
ATOM 614 O O . SER A 1 73 ? -3.938 13.651 11.057 1.00 70.75 73 SER A O 1
ATOM 616 N N . ALA A 1 74 ? -5.367 11.968 10.643 1.00 68.25 74 ALA A N 1
ATOM 617 C CA . ALA A 1 74 ? -5.124 11.254 11.893 1.00 68.25 74 ALA A CA 1
ATOM 618 C C . ALA A 1 74 ? -5.269 12.167 13.133 1.00 68.25 74 ALA A C 1
ATOM 620 O O . ALA A 1 74 ? -4.582 11.964 14.139 1.00 68.25 74 ALA A O 1
ATOM 621 N N . ARG A 1 75 ? -6.154 13.182 13.079 1.00 65.62 75 ARG A N 1
ATOM 622 C CA . ARG A 1 75 ? -6.232 14.286 14.060 1.00 65.62 75 ARG A CA 1
ATOM 623 C C . ARG A 1 75 ? -6.334 13.787 15.496 1.00 65.62 75 ARG A C 1
ATOM 625 O O . ARG A 1 75 ? -5.679 14.315 16.388 1.00 65.62 75 ARG A O 1
ATOM 632 N N . ARG A 1 76 ? -7.117 12.726 15.705 1.00 64.94 76 ARG A N 1
ATOM 633 C CA . ARG A 1 76 ? -7.293 12.076 17.010 1.00 64.94 76 ARG A CA 1
ATOM 634 C C . ARG A 1 76 ? -6.022 11.383 17.513 1.00 64.94 76 ARG A C 1
ATOM 636 O O . ARG A 1 76 ? -5.746 11.391 18.708 1.00 64.94 76 ARG A O 1
ATOM 643 N N . SER A 1 77 ? -5.238 10.779 16.625 1.00 67.88 77 SER A N 1
ATOM 644 C CA . SER A 1 77 ? -3.960 10.165 17.002 1.00 67.88 77 SER A CA 1
ATOM 645 C C . SER A 1 77 ? -2.929 11.232 17.355 1.00 67.88 77 SER A C 1
ATOM 647 O O . SER A 1 77 ? -2.223 11.073 18.348 1.00 67.88 77 SER A O 1
ATOM 649 N N . PHE A 1 78 ? -2.904 12.343 16.611 1.00 70.31 78 PHE A N 1
ATOM 650 C CA . PHE A 1 78 ? -2.078 13.506 16.944 1.00 70.31 78 PHE A CA 1
ATOM 651 C C . PHE A 1 78 ? -2.468 14.138 18.283 1.00 70.31 78 PHE A C 1
ATOM 653 O O . PHE A 1 78 ? -1.578 14.463 19.064 1.00 70.31 78 PHE A O 1
ATOM 660 N N . SER A 1 79 ? -3.767 14.250 18.589 1.00 61.69 79 SER A N 1
ATOM 661 C CA . SER A 1 79 ? -4.227 14.801 19.872 1.00 61.69 79 SER A CA 1
ATOM 662 C C . SER A 1 79 ? -3.885 13.918 21.075 1.00 61.69 79 SER A C 1
ATOM 664 O O . SER A 1 79 ? -3.879 14.406 22.197 1.00 61.69 79 SER A O 1
ATOM 666 N N . LEU A 1 80 ? -3.621 12.623 20.862 1.00 64.75 80 LEU A N 1
ATOM 667 C CA . LEU A 1 80 ? -3.171 11.708 21.916 1.00 64.75 80 LEU A CA 1
ATOM 668 C C . LEU A 1 80 ? -1.646 11.716 22.073 1.00 64.75 80 LEU A C 1
ATOM 670 O O . LEU A 1 80 ? -1.153 11.705 23.195 1.00 64.75 80 LEU A O 1
ATOM 674 N N . ALA A 1 81 ? -0.900 11.686 20.964 1.00 71.12 81 ALA A N 1
ATOM 675 C CA . ALA A 1 81 ? 0.548 11.883 20.945 1.00 71.12 81 ALA A CA 1
ATOM 676 C C . ALA A 1 81 ? 1.042 12.161 19.516 1.00 71.12 81 ALA A C 1
ATOM 678 O O . ALA A 1 81 ? 0.760 11.387 18.596 1.00 71.12 81 ALA A O 1
ATOM 679 N N . GLY A 1 82 ? 1.868 13.198 19.340 1.00 75.38 82 GLY A N 1
ATOM 680 C CA . GLY A 1 82 ? 2.359 13.624 18.023 1.00 75.38 82 GLY A CA 1
ATOM 681 C C . GLY A 1 82 ? 3.037 12.512 17.212 1.00 75.38 82 GLY A C 1
ATOM 682 O O . GLY A 1 82 ? 2.732 12.331 16.036 1.00 75.38 82 GLY A O 1
ATOM 683 N N . TYR A 1 83 ? 3.872 11.683 17.851 1.00 75.69 83 TYR A N 1
ATOM 684 C CA . TYR A 1 83 ? 4.556 10.576 17.170 1.00 75.69 83 TYR A CA 1
ATOM 685 C C . TYR A 1 83 ? 3.596 9.465 16.695 1.00 75.69 83 TYR A C 1
ATOM 687 O O . TYR A 1 83 ? 3.849 8.829 15.673 1.00 75.69 83 TYR A O 1
ATOM 695 N N . ARG A 1 84 ? 2.476 9.229 17.406 1.00 77.50 84 ARG A N 1
ATOM 696 C CA . ARG A 1 84 ? 1.455 8.235 17.012 1.00 77.50 84 ARG A CA 1
ATOM 697 C C . ARG A 1 84 ? 0.705 8.702 15.770 1.00 77.50 84 ARG A C 1
ATOM 699 O O . ARG A 1 84 ? 0.439 7.898 14.880 1.00 77.50 84 ARG A O 1
ATOM 706 N N . GLY A 1 85 ? 0.383 9.996 15.724 1.00 81.31 85 GLY A N 1
ATOM 707 C CA . GLY A 1 85 ? -0.188 10.645 14.549 1.00 81.31 85 GLY A CA 1
ATOM 708 C C . GLY A 1 85 ? 0.746 10.570 13.345 1.00 81.31 85 GLY A C 1
ATOM 709 O O . GLY A 1 85 ? 0.318 10.126 12.283 1.00 81.31 85 GLY A O 1
ATOM 710 N N . LEU A 1 86 ? 2.028 10.906 13.531 1.00 85.12 86 LEU A N 1
ATOM 711 C CA . LEU A 1 86 ? 3.032 10.870 12.465 1.00 85.12 86 LEU A CA 1
ATOM 712 C C . LEU A 1 86 ? 3.208 9.462 11.880 1.00 85.12 86 LEU A C 1
ATOM 714 O O . LEU A 1 86 ? 3.133 9.269 10.675 1.00 85.12 86 LEU A O 1
ATOM 718 N N . MET A 1 87 ? 3.383 8.447 12.723 1.00 89.12 87 MET A N 1
ATOM 719 C CA . MET A 1 87 ? 3.501 7.061 12.264 1.00 89.12 87 MET A CA 1
ATOM 720 C C . MET A 1 87 ? 2.287 6.626 11.426 1.00 89.12 87 MET A C 1
ATOM 722 O O . MET A 1 87 ? 2.445 6.026 10.365 1.00 89.12 87 MET A O 1
ATOM 726 N N . LEU A 1 88 ? 1.071 6.946 11.885 1.00 86.50 88 LEU A N 1
ATOM 727 C CA . LEU A 1 88 ? -0.150 6.578 11.172 1.00 86.50 88 LEU A CA 1
ATOM 728 C C . LEU A 1 88 ? -0.307 7.353 9.859 1.00 86.50 88 LEU A C 1
ATOM 730 O O . LEU A 1 88 ? -0.707 6.753 8.866 1.00 86.50 88 LEU A O 1
ATOM 734 N N . ILE A 1 89 ? 0.017 8.651 9.831 1.00 88.56 89 ILE A N 1
ATOM 735 C CA . ILE A 1 89 ? -0.119 9.464 8.616 1.00 88.56 89 ILE A CA 1
ATOM 736 C C . ILE A 1 89 ? 0.852 8.991 7.531 1.00 88.56 89 ILE A C 1
ATOM 738 O O . ILE A 1 89 ? 0.451 8.881 6.377 1.00 88.56 89 ILE A O 1
ATOM 742 N N . LEU A 1 90 ? 2.077 8.610 7.912 1.00 93.94 90 LEU A N 1
ATOM 743 C CA . LEU A 1 90 ? 3.066 8.020 7.009 1.00 93.94 90 LEU A CA 1
ATOM 744 C C . LEU A 1 90 ? 2.566 6.707 6.393 1.00 93.94 90 LEU A C 1
ATOM 746 O O . LEU A 1 90 ? 2.620 6.543 5.176 1.00 93.94 90 LEU A O 1
ATOM 750 N N . ILE A 1 91 ? 2.018 5.801 7.213 1.00 92.50 91 ILE A N 1
ATOM 751 C CA . ILE A 1 91 ? 1.471 4.524 6.727 1.00 92.50 91 ILE A CA 1
ATOM 752 C C . ILE A 1 91 ? 0.267 4.761 5.810 1.00 92.50 91 ILE A C 1
ATOM 754 O O . ILE A 1 91 ? 0.219 4.214 4.712 1.00 92.50 91 ILE A O 1
ATOM 758 N N . VAL A 1 92 ? -0.707 5.567 6.241 1.00 89.12 92 VAL A N 1
ATOM 759 C CA . VAL A 1 92 ? -1.960 5.772 5.499 1.00 89.12 92 VAL A CA 1
ATOM 760 C C . VAL A 1 92 ? -1.701 6.474 4.170 1.00 89.12 92 VAL A C 1
ATOM 762 O O . VAL A 1 92 ? -2.148 5.982 3.138 1.00 89.12 92 VAL A O 1
ATOM 765 N N . TRP A 1 93 ? -0.968 7.589 4.163 1.00 90.62 93 TRP A N 1
ATOM 766 C CA . TRP A 1 93 ? -0.716 8.329 2.925 1.00 90.62 93 TRP A CA 1
ATOM 767 C C . TRP A 1 93 ? 0.275 7.627 2.009 1.00 90.62 93 TRP A C 1
ATOM 769 O O . TRP A 1 93 ? 0.081 7.662 0.794 1.00 90.62 93 TRP A O 1
ATOM 779 N N . GLY A 1 94 ? 1.277 6.941 2.564 1.00 95.75 94 GLY A N 1
ATOM 780 C CA . GLY A 1 94 ? 2.165 6.090 1.780 1.00 95.75 94 GLY A CA 1
ATOM 781 C C . GLY A 1 94 ? 1.384 4.981 1.071 1.00 95.75 94 GLY A C 1
ATOM 782 O O . GLY A 1 94 ? 1.440 4.866 -0.151 1.00 95.75 94 GLY A O 1
ATOM 783 N N . PHE A 1 95 ? 0.556 4.236 1.810 1.00 93.81 95 PHE A N 1
ATOM 784 C CA . PHE A 1 95 ? -0.284 3.178 1.245 1.00 93.81 95 PHE A CA 1
ATOM 785 C C . PHE A 1 95 ? -1.293 3.702 0.211 1.00 93.81 95 PHE A C 1
ATOM 787 O O . PHE A 1 95 ? -1.376 3.158 -0.888 1.00 93.81 95 PHE A O 1
ATOM 794 N N . LEU A 1 96 ? -2.049 4.762 0.528 1.00 91.44 96 LEU A N 1
ATOM 795 C CA . LEU A 1 96 ? -3.062 5.311 -0.383 1.00 91.44 96 LEU A CA 1
ATOM 796 C C . LEU A 1 96 ? -2.445 5.844 -1.679 1.00 91.44 96 LEU A C 1
ATOM 798 O O . LEU A 1 96 ? -3.012 5.633 -2.749 1.00 91.44 96 LEU A O 1
ATOM 802 N N . THR A 1 97 ? -1.282 6.493 -1.597 1.00 94.75 97 THR A N 1
ATOM 803 C CA . THR A 1 97 ? -0.584 7.012 -2.781 1.00 94.75 97 THR A CA 1
ATOM 804 C C . THR A 1 97 ? -0.056 5.873 -3.652 1.00 94.75 97 THR A C 1
ATOM 806 O O . THR A 1 97 ? -0.255 5.903 -4.864 1.00 94.75 97 THR A O 1
ATOM 809 N N . LEU A 1 98 ? 0.533 4.826 -3.060 1.00 95.19 98 LEU A N 1
ATOM 810 C CA . LEU A 1 98 ? 0.972 3.631 -3.796 1.00 95.19 98 LEU A CA 1
ATOM 811 C C . LEU A 1 98 ? -0.194 2.885 -4.458 1.00 95.19 98 LEU A C 1
ATOM 813 O O . LEU A 1 98 ? -0.101 2.456 -5.612 1.00 95.19 98 LEU A O 1
ATOM 817 N N . PHE A 1 99 ? -1.315 2.757 -3.746 1.00 92.88 99 PHE A N 1
ATOM 818 C CA . PHE A 1 99 ? -2.529 2.153 -4.282 1.00 92.88 99 PHE A CA 1
ATOM 819 C C . PHE A 1 99 ? -3.085 2.966 -5.459 1.00 92.88 99 PHE A C 1
ATOM 821 O O . PHE A 1 99 ? -3.357 2.406 -6.522 1.00 92.88 99 PHE A O 1
ATOM 828 N N . ALA A 1 100 ? -3.183 4.292 -5.308 1.00 94.31 100 ALA A N 1
ATOM 829 C CA . ALA A 1 100 ? -3.590 5.191 -6.385 1.00 94.31 100 ALA A CA 1
ATOM 830 C C . ALA A 1 100 ? -2.633 5.112 -7.584 1.00 94.31 100 ALA A C 1
ATOM 832 O O . ALA A 1 100 ? -3.087 5.067 -8.725 1.00 94.31 100 ALA A O 1
ATOM 833 N N . GLY A 1 101 ? -1.325 5.012 -7.336 1.00 94.56 101 GLY A N 1
ATOM 834 C CA . GLY A 1 101 ? -0.319 4.783 -8.368 1.00 94.56 101 GLY A CA 1
ATOM 835 C C . GLY A 1 101 ? -0.595 3.522 -9.180 1.00 94.56 101 GLY A C 1
ATOM 836 O O . GLY A 1 101 ? -0.689 3.566 -10.403 1.00 94.56 101 GLY A O 1
ATOM 837 N N . THR A 1 102 ? -0.830 2.406 -8.493 1.00 92.31 102 THR A N 1
ATOM 838 C CA . THR A 1 102 ? -1.152 1.117 -9.125 1.00 92.31 102 THR A CA 1
ATOM 839 C C . THR A 1 102 ? -2.437 1.190 -9.958 1.00 92.31 102 THR A C 1
ATOM 841 O O . THR A 1 102 ? -2.491 0.662 -11.073 1.00 92.31 102 THR A O 1
ATOM 844 N N . ALA A 1 103 ? -3.462 1.893 -9.464 1.00 92.62 103 ALA A N 1
ATOM 845 C CA . ALA A 1 103 ? -4.693 2.132 -10.213 1.00 92.62 103 ALA A CA 1
ATOM 846 C C . ALA A 1 103 ? -4.437 2.969 -11.479 1.00 92.62 103 ALA A C 1
ATOM 848 O O . ALA A 1 103 ? -4.879 2.589 -12.562 1.00 92.62 103 ALA A O 1
ATOM 849 N N . LEU A 1 104 ? -3.667 4.057 -11.374 1.00 93.62 104 LEU A N 1
ATOM 850 C CA . LEU A 1 104 ? -3.288 4.890 -12.520 1.00 93.62 104 LEU A CA 1
ATOM 851 C C . LEU A 1 104 ? -2.466 4.113 -13.553 1.00 93.62 104 LEU A C 1
ATOM 853 O O . LEU A 1 104 ? -2.715 4.264 -14.744 1.00 93.62 104 LEU A O 1
ATOM 857 N N . LEU A 1 105 ? -1.544 3.247 -13.123 1.00 91.12 105 LEU A N 1
ATOM 858 C CA . LEU A 1 105 ? -0.779 2.381 -14.025 1.00 91.12 105 LEU A CA 1
ATOM 859 C C . LEU A 1 105 ? -1.677 1.387 -14.767 1.00 91.12 105 LEU A C 1
ATOM 861 O O . LEU A 1 105 ? -1.481 1.138 -15.952 1.00 91.12 105 LEU A O 1
ATOM 865 N N . THR A 1 106 ? -2.684 0.844 -14.083 1.00 89.25 106 THR A N 1
ATOM 866 C CA . THR A 1 106 ? -3.670 -0.054 -14.698 1.00 89.25 106 THR A CA 1
ATOM 867 C C . THR A 1 106 ? -4.499 0.690 -15.744 1.00 89.25 106 THR A C 1
ATOM 869 O O . THR A 1 106 ? -4.678 0.195 -16.856 1.00 89.25 106 THR A O 1
ATOM 872 N N . ILE A 1 107 ? -4.949 1.909 -15.422 1.00 91.94 107 ILE A N 1
ATOM 873 C CA . ILE A 1 107 ? -5.653 2.781 -16.372 1.00 91.94 107 ILE A CA 1
ATOM 874 C C . ILE A 1 107 ? -4.751 3.094 -17.571 1.00 91.94 107 ILE A C 1
ATOM 876 O O . ILE A 1 107 ? -5.201 3.016 -18.714 1.00 91.94 107 ILE A O 1
ATOM 880 N N . HIS A 1 108 ? -3.473 3.384 -17.309 1.00 91.31 108 HIS A N 1
ATOM 881 C CA . HIS A 1 108 ? -2.483 3.650 -18.341 1.00 91.31 108 HIS A CA 1
ATOM 882 C C . HIS A 1 108 ? -2.322 2.483 -19.317 1.00 91.31 108 HIS A C 1
ATOM 884 O O . HIS A 1 108 ? -2.243 2.679 -20.526 1.00 91.31 108 HIS A O 1
ATOM 890 N N . HIS A 1 109 ? -2.268 1.266 -18.779 1.00 88.44 109 HIS A N 1
ATOM 891 C CA . HIS A 1 109 ? -2.010 0.067 -19.560 1.00 88.44 109 HIS A CA 1
ATOM 892 C C . HIS A 1 109 ? -3.212 -0.373 -20.407 1.00 88.44 109 HIS A C 1
ATOM 894 O O . HIS A 1 109 ? -3.013 -0.850 -21.520 1.00 88.44 109 HIS A O 1
ATOM 900 N N . TYR A 1 110 ? -4.440 -0.210 -19.897 1.00 89.12 110 TYR A N 1
ATOM 901 C CA . TYR A 1 110 ? -5.643 -0.782 -20.519 1.00 89.12 110 TYR A CA 1
ATOM 902 C C . TYR A 1 110 ? -6.579 0.212 -21.197 1.00 89.12 110 TYR A C 1
ATOM 904 O O . TYR A 1 110 ? -7.343 -0.189 -22.072 1.00 89.12 110 TYR A O 1
ATOM 912 N N . PHE A 1 111 ? -6.566 1.479 -20.787 1.00 92.19 111 PHE A N 1
ATOM 913 C CA . PHE A 1 111 ? -7.574 2.443 -21.226 1.00 92.19 111 PHE A CA 1
ATOM 914 C C . PHE A 1 111 ? -6.968 3.626 -21.974 1.00 92.19 111 PHE A C 1
ATOM 916 O O . PHE A 1 111 ? -7.506 4.027 -23.002 1.00 92.19 111 PHE A O 1
ATOM 923 N N . THR A 1 112 ? -5.883 4.220 -21.467 1.00 91.19 112 THR A N 1
ATOM 924 C CA . THR A 1 112 ? -5.303 5.423 -22.085 1.00 91.19 112 THR A CA 1
ATOM 925 C C . THR A 1 112 ? -3.820 5.602 -21.780 1.00 91.19 112 THR A C 1
ATOM 927 O O . THR A 1 112 ? -3.412 5.639 -20.626 1.00 91.19 112 THR A O 1
ATOM 930 N N . HIS A 1 113 ? -2.985 5.797 -22.797 1.00 89.06 113 HIS A N 1
ATOM 931 C CA . HIS A 1 113 ? -1.546 5.953 -22.596 1.00 89.06 113 HIS A CA 1
ATOM 932 C C . HIS A 1 113 ? -1.165 7.400 -22.219 1.00 89.06 113 HIS A C 1
ATOM 934 O O . HIS A 1 113 ? -0.888 8.218 -23.087 1.00 89.06 113 HIS A O 1
ATOM 940 N N . PHE A 1 114 ? -1.170 7.734 -20.917 1.00 90.12 114 PHE A N 1
ATOM 941 C CA . PHE A 1 114 ? -0.781 9.071 -20.412 1.00 90.12 114 PHE A CA 1
ATOM 942 C C . PHE A 1 114 ? 0.471 9.130 -19.506 1.00 90.12 114 PHE A C 1
ATOM 944 O O . PHE A 1 114 ? 0.989 10.219 -19.256 1.00 90.12 114 PHE A O 1
ATOM 951 N N . LEU A 1 115 ? 0.966 8.003 -18.980 1.00 88.94 115 LEU A N 1
ATOM 952 C CA . LEU A 1 115 ? 2.160 7.947 -18.125 1.00 88.94 115 LEU A CA 1
ATOM 953 C C . LEU A 1 115 ? 3.432 7.861 -18.978 1.00 88.94 115 LEU A C 1
ATOM 955 O O . LEU A 1 115 ? 4.117 6.843 -18.988 1.00 88.94 115 LEU A O 1
ATOM 959 N N . GLU A 1 116 ? 3.754 8.947 -19.678 1.00 89.00 116 GLU A N 1
ATOM 960 C CA . GLU A 1 116 ? 4.934 9.034 -20.545 1.00 89.00 116 GLU A CA 1
ATOM 961 C C . GLU A 1 116 ? 5.748 10.310 -20.283 1.00 89.00 116 GLU A C 1
ATOM 963 O O . GLU A 1 116 ? 5.239 11.332 -19.808 1.00 89.00 116 GLU A O 1
ATOM 968 N N . GLY A 1 117 ? 7.048 10.252 -20.581 1.00 87.81 117 GLY A N 1
ATOM 969 C CA . GLY A 1 117 ? 7.976 11.373 -20.465 1.00 87.81 117 GLY A CA 1
ATOM 970 C C . GLY A 1 117 ? 7.958 1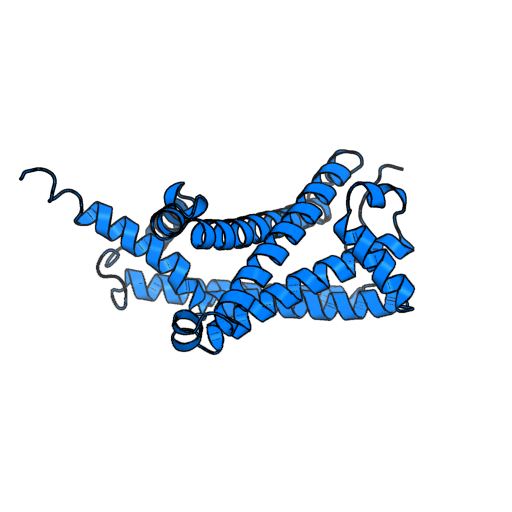2.003 -19.072 1.00 87.81 117 GLY A C 1
ATOM 971 O O . GLY A 1 117 ? 8.135 11.330 -18.060 1.00 87.81 117 GLY A O 1
ATOM 972 N N . ARG A 1 118 ? 7.725 13.319 -19.003 1.00 88.62 118 ARG A N 1
ATOM 973 C CA . ARG A 1 118 ? 7.739 14.072 -17.737 1.00 88.62 118 ARG A CA 1
ATOM 974 C C . ARG A 1 118 ? 6.647 13.632 -16.758 1.00 88.62 118 ARG A C 1
ATOM 976 O O . ARG A 1 118 ? 6.885 13.658 -15.552 1.00 88.62 118 ARG A O 1
ATOM 983 N N . VAL A 1 119 ? 5.472 13.233 -17.255 1.00 89.94 119 VAL A N 1
ATOM 984 C CA . VAL A 1 119 ? 4.367 12.766 -16.400 1.00 89.94 119 VAL A CA 1
ATOM 985 C C . VAL A 1 119 ? 4.779 11.485 -15.688 1.00 89.94 119 VAL A C 1
ATOM 987 O O . VAL A 1 119 ? 4.611 11.382 -14.475 1.00 89.94 119 VAL A O 1
ATOM 990 N N . TYR A 1 120 ? 5.395 10.556 -16.423 1.00 88.31 120 TYR A N 1
ATOM 991 C CA . TYR A 1 120 ? 5.946 9.331 -15.854 1.00 88.31 120 TYR A CA 1
ATOM 992 C C . TYR A 1 120 ? 7.018 9.605 -14.791 1.00 88.31 120 TYR A C 1
ATOM 994 O O . TYR A 1 120 ? 6.985 8.982 -13.736 1.00 88.31 120 TYR A O 1
ATOM 1002 N N . LEU A 1 121 ? 7.930 10.558 -15.018 1.00 88.31 121 LEU A N 1
ATOM 1003 C CA . LEU A 1 121 ? 8.991 10.877 -14.051 1.00 88.31 121 LEU A CA 1
ATOM 1004 C C . LEU A 1 121 ? 8.438 11.430 -12.730 1.00 88.31 121 LEU A C 1
ATOM 1006 O O . LEU A 1 121 ? 8.840 10.979 -11.659 1.00 88.31 121 LEU A O 1
ATOM 1010 N N . ILE A 1 122 ? 7.478 12.362 -12.792 1.00 90.19 122 ILE A N 1
ATOM 1011 C CA . ILE A 1 122 ? 6.813 12.894 -11.590 1.00 90.19 122 ILE A CA 1
ATOM 1012 C C . ILE A 1 122 ? 6.043 11.780 -10.879 1.00 90.19 122 ILE A C 1
ATOM 1014 O O . ILE A 1 122 ? 6.133 11.646 -9.662 1.00 90.19 122 ILE A O 1
ATOM 1018 N N . TYR A 1 123 ? 5.312 10.968 -11.641 1.00 91.62 123 TYR A N 1
ATOM 1019 C CA . TYR A 1 123 ? 4.604 9.805 -11.123 1.00 91.62 123 TYR A CA 1
ATOM 1020 C C . TYR A 1 123 ? 5.556 8.842 -10.392 1.00 91.62 123 TYR A C 1
ATOM 1022 O O . TYR A 1 123 ? 5.285 8.490 -9.248 1.00 91.62 123 TYR A O 1
ATOM 1030 N N . SER A 1 124 ? 6.691 8.478 -11.000 1.00 89.56 124 SER A N 1
ATOM 1031 C CA . SER A 1 124 ? 7.692 7.577 -10.409 1.00 89.56 124 SER A CA 1
ATOM 1032 C C . SER A 1 124 ? 8.248 8.149 -9.106 1.00 89.56 124 SER A C 1
ATOM 1034 O O . SER A 1 124 ? 8.232 7.468 -8.087 1.00 89.56 124 SER A O 1
ATOM 1036 N N . MET A 1 125 ? 8.624 9.431 -9.104 1.00 91.75 125 MET A N 1
ATOM 1037 C CA . MET A 1 125 ? 9.143 10.121 -7.920 1.00 91.75 125 MET A CA 1
ATOM 1038 C C . MET A 1 125 ? 8.138 10.164 -6.767 1.00 91.75 125 MET A C 1
ATOM 1040 O O . MET A 1 125 ? 8.504 9.967 -5.609 1.00 91.75 125 MET A O 1
ATOM 1044 N N . LEU A 1 126 ? 6.860 10.417 -7.065 1.00 94.25 126 LEU A N 1
ATOM 1045 C CA . LEU A 1 126 ? 5.809 10.422 -6.049 1.00 94.25 126 LEU A CA 1
ATOM 1046 C C . LEU A 1 126 ? 5.596 9.031 -5.443 1.00 94.25 126 LEU A C 1
ATOM 1048 O O . LEU A 1 126 ? 5.352 8.935 -4.240 1.00 94.25 126 LEU A O 1
ATOM 1052 N N . LEU A 1 127 ? 5.699 7.967 -6.244 1.00 94.56 127 LEU A N 1
ATOM 1053 C CA . LEU A 1 127 ? 5.594 6.598 -5.739 1.00 94.56 127 LEU A CA 1
ATOM 1054 C C . LEU A 1 127 ? 6.815 6.174 -4.925 1.00 94.56 127 LEU A C 1
ATOM 1056 O O . LEU A 1 127 ? 6.630 5.579 -3.865 1.00 94.56 127 LEU A O 1
ATOM 1060 N N . ASP A 1 128 ? 8.023 6.525 -5.366 1.00 94.25 128 ASP A N 1
ATOM 1061 C CA . ASP A 1 128 ? 9.265 6.250 -4.635 1.00 94.25 128 ASP A CA 1
ATOM 1062 C C . ASP A 1 128 ? 9.226 6.930 -3.253 1.00 94.25 128 ASP A C 1
ATOM 1064 O O . ASP A 1 128 ? 9.366 6.274 -2.216 1.00 94.25 128 ASP A O 1
ATOM 1068 N N . LEU A 1 129 ? 8.857 8.219 -3.209 1.00 95.62 129 LEU A N 1
ATOM 1069 C CA . LEU A 1 129 ? 8.660 8.952 -1.957 1.00 95.62 129 LEU A CA 1
ATOM 1070 C C . LEU A 1 129 ? 7.572 8.318 -1.079 1.00 95.62 129 LEU A C 1
ATOM 1072 O O . LEU A 1 129 ? 7.790 8.105 0.114 1.00 95.62 129 LEU A O 1
ATOM 1076 N N . ALA A 1 130 ? 6.404 8.003 -1.643 1.00 97.06 130 ALA A N 1
ATOM 1077 C CA . ALA A 1 130 ? 5.309 7.388 -0.895 1.00 97.06 130 ALA A CA 1
ATOM 1078 C C . ALA A 1 130 ? 5.697 6.026 -0.300 1.00 97.06 130 ALA A C 1
ATOM 1080 O O . ALA A 1 130 ? 5.345 5.738 0.848 1.00 97.06 130 ALA A O 1
ATOM 1081 N N . GLY A 1 131 ? 6.456 5.214 -1.041 1.00 96.88 131 GLY A N 1
ATOM 1082 C CA . GLY A 1 131 ? 7.014 3.956 -0.554 1.00 96.88 131 GLY A CA 1
ATOM 1083 C C . GLY A 1 131 ? 7.991 4.158 0.599 1.00 96.88 131 GLY A C 1
ATOM 1084 O O . GLY A 1 131 ? 7.913 3.437 1.594 1.00 96.88 131 GLY A O 1
ATOM 1085 N N . GLY A 1 132 ? 8.846 5.181 0.523 1.00 96.94 132 GLY A N 1
ATOM 1086 C CA . GLY A 1 132 ? 9.768 5.534 1.601 1.00 96.94 132 GLY A CA 1
ATOM 1087 C C . GLY A 1 132 ? 9.037 5.954 2.874 1.00 96.94 132 GLY A C 1
ATOM 1088 O O . GLY A 1 132 ? 9.343 5.466 3.963 1.00 96.94 132 GLY A O 1
ATOM 1089 N N . LEU A 1 133 ? 8.015 6.805 2.739 1.00 96.88 133 LEU A N 1
ATOM 1090 C CA . LEU A 1 133 ? 7.172 7.224 3.861 1.00 96.88 133 LEU A CA 1
ATOM 1091 C C . LEU A 1 133 ? 6.445 6.028 4.489 1.00 96.88 133 LEU A C 1
ATOM 1093 O O . LEU A 1 133 ? 6.464 5.885 5.714 1.00 96.88 133 LEU A O 1
ATOM 1097 N N . LEU A 1 134 ? 5.865 5.138 3.673 1.00 97.25 134 LEU A N 1
ATOM 1098 C CA . LEU A 1 134 ? 5.239 3.906 4.156 1.00 97.25 134 LEU A CA 1
ATOM 1099 C C . LEU A 1 134 ? 6.245 3.053 4.939 1.00 97.25 134 LEU A C 1
ATOM 1101 O O . LEU A 1 134 ? 5.946 2.635 6.058 1.00 97.25 134 LEU A O 1
ATOM 1105 N N . LEU A 1 135 ? 7.440 2.833 4.386 1.00 97.31 135 LEU A N 1
ATOM 1106 C CA . LEU A 1 135 ? 8.485 2.026 5.010 1.00 97.31 135 LEU A CA 1
ATOM 1107 C C . LEU A 1 135 ? 8.899 2.596 6.373 1.00 97.31 135 LEU A C 1
ATOM 1109 O O . LEU A 1 135 ? 8.909 1.867 7.363 1.00 97.31 135 LEU A O 1
ATOM 1113 N N . ILE A 1 136 ? 9.154 3.905 6.459 1.00 96.62 136 ILE A N 1
ATOM 1114 C CA . ILE A 1 136 ? 9.488 4.585 7.721 1.00 96.62 136 ILE A CA 1
ATOM 1115 C C . ILE A 1 136 ? 8.352 4.425 8.739 1.00 96.62 136 ILE A C 1
ATOM 1117 O O . ILE A 1 136 ? 8.592 4.048 9.889 1.00 96.62 136 ILE A O 1
ATOM 1121 N N . GLY A 1 137 ? 7.106 4.666 8.324 1.00 96.06 137 GLY A N 1
ATOM 1122 C CA . GLY A 1 137 ? 5.937 4.502 9.185 1.00 96.06 137 GLY A CA 1
ATOM 1123 C C . GLY A 1 137 ? 5.809 3.076 9.735 1.00 96.06 137 GLY A C 1
ATOM 1124 O O . GLY A 1 137 ? 5.559 2.893 10.930 1.00 96.06 137 GLY A O 1
ATOM 1125 N N . LEU A 1 138 ? 6.041 2.062 8.895 1.00 96.38 138 LEU A N 1
ATOM 1126 C CA . LEU A 1 138 ? 6.023 0.651 9.288 1.00 96.38 138 LEU A CA 1
ATOM 1127 C C . LEU A 1 138 ? 7.150 0.308 10.265 1.00 96.38 138 LEU A C 1
ATOM 1129 O O . LEU A 1 138 ? 6.881 -0.336 11.279 1.00 96.38 138 LEU A O 1
ATOM 1133 N N . LEU A 1 139 ? 8.378 0.774 10.020 1.00 96.25 139 LEU A N 1
ATOM 1134 C CA . LEU A 1 139 ? 9.517 0.537 10.912 1.00 96.25 139 LEU A CA 1
ATOM 1135 C C . LEU A 1 139 ? 9.285 1.141 12.301 1.00 96.25 139 LEU A C 1
ATOM 1137 O O . LEU A 1 139 ? 9.498 0.464 13.307 1.00 96.25 139 LEU A O 1
ATOM 1141 N N . ILE A 1 140 ? 8.760 2.369 12.375 1.00 94.38 140 ILE A N 1
ATOM 1142 C CA . ILE A 1 140 ? 8.372 2.997 13.648 1.00 94.38 140 ILE A CA 1
ATOM 1143 C C . ILE A 1 140 ? 7.274 2.171 14.340 1.00 94.38 140 ILE A C 1
ATOM 1145 O O . ILE A 1 140 ? 7.341 1.917 15.545 1.00 94.38 140 ILE A O 1
ATOM 1149 N N . SER A 1 141 ? 6.270 1.717 13.584 1.00 93.12 141 SER A N 1
ATOM 1150 C CA . SER A 1 141 ? 5.123 0.949 14.090 1.00 93.12 141 SER A CA 1
ATOM 1151 C C . SER A 1 141 ? 5.503 -0.425 14.642 1.00 93.12 141 SER A C 1
ATOM 1153 O O . SER A 1 141 ? 4.995 -0.828 15.694 1.00 93.12 141 SER A O 1
ATOM 1155 N N . ILE A 1 142 ? 6.411 -1.123 13.961 1.00 95.12 142 ILE A N 1
ATOM 1156 C CA . ILE A 1 142 ? 6.954 -2.419 14.374 1.00 95.12 142 ILE A CA 1
ATOM 1157 C C . ILE A 1 142 ? 7.904 -2.233 15.557 1.00 95.12 142 ILE A C 1
ATOM 1159 O O . ILE A 1 142 ? 7.733 -2.891 16.582 1.00 95.12 142 ILE A O 1
ATOM 1163 N N . GLY A 1 143 ? 8.843 -1.285 15.471 1.00 93.88 143 GLY A N 1
ATOM 1164 C CA . GLY A 1 143 ? 9.781 -0.981 16.553 1.00 9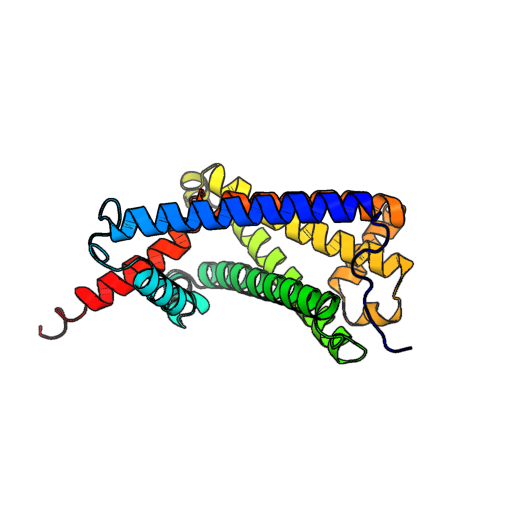3.88 143 GLY A CA 1
ATOM 1165 C C . GLY A 1 143 ? 9.053 -0.654 17.854 1.00 93.88 143 GLY A C 1
ATOM 1166 O O . GLY A 1 143 ? 9.354 -1.223 18.897 1.00 93.88 143 GLY A O 1
ATOM 1167 N N . ARG A 1 144 ? 7.998 0.165 17.794 1.00 90.94 144 ARG A N 1
ATOM 1168 C CA . ARG A 1 144 ? 7.169 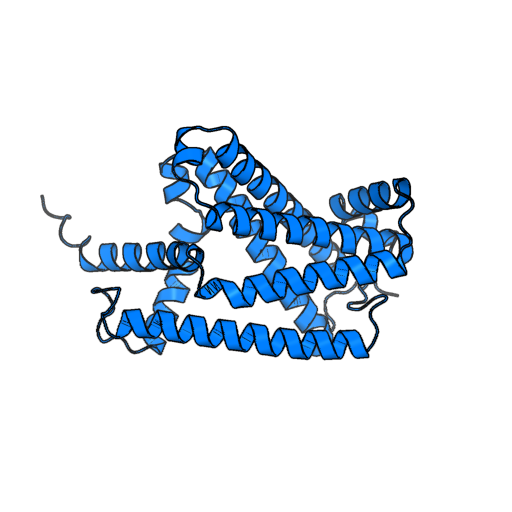0.478 18.963 1.00 90.94 144 ARG A CA 1
ATOM 1169 C C . ARG A 1 144 ? 6.511 -0.759 19.583 1.00 90.94 144 ARG A C 1
ATOM 1171 O O . ARG A 1 144 ? 6.424 -0.833 20.803 1.00 90.94 144 ARG A O 1
ATOM 1178 N N . ARG A 1 145 ? 6.042 -1.712 18.775 1.00 92.88 145 ARG A N 1
ATOM 1179 C CA . ARG A 1 145 ? 5.394 -2.941 19.271 1.00 92.88 145 ARG A CA 1
ATOM 1180 C C . ARG A 1 145 ? 6.368 -3.909 19.926 1.00 92.88 145 ARG A C 1
ATOM 1182 O O . ARG A 1 145 ? 5.957 -4.655 20.804 1.00 92.88 145 ARG A O 1
ATOM 1189 N N . HIS A 1 146 ? 7.641 -3.871 19.545 1.00 93.12 146 HIS A N 1
ATOM 1190 C CA . HIS A 1 146 ? 8.667 -4.716 20.158 1.00 93.12 146 HIS A CA 1
ATOM 1191 C C . HIS A 1 146 ? 9.352 -4.057 21.351 1.00 93.12 146 HIS A C 1
ATOM 1193 O O . HIS A 1 146 ? 9.650 -4.735 22.334 1.00 93.12 146 HIS A O 1
ATOM 1199 N N . LEU A 1 147 ? 9.570 -2.743 21.293 1.00 93.75 147 LEU A N 1
ATOM 1200 C CA . LEU A 1 147 ? 10.388 -2.012 22.263 1.00 93.75 147 LEU A CA 1
ATOM 1201 C C . LEU A 1 147 ? 9.579 -1.389 23.409 1.00 93.75 147 LEU A C 1
ATOM 1203 O O . LEU A 1 147 ? 10.110 -1.242 24.505 1.00 93.75 147 LEU A O 1
ATOM 1207 N N . VAL A 1 148 ? 8.305 -1.040 23.197 1.00 92.25 148 VAL A N 1
ATOM 1208 C CA . VAL A 1 148 ? 7.471 -0.385 24.221 1.00 92.25 148 VAL A CA 1
ATOM 1209 C C . VAL A 1 148 ? 6.575 -1.419 24.901 1.00 92.25 148 VAL A C 1
ATOM 1211 O O . VAL A 1 148 ? 5.686 -1.988 24.265 1.00 92.25 148 VAL A O 1
ATOM 1214 N N . ALA A 1 149 ? 6.803 -1.659 26.194 1.00 90.69 149 ALA A N 1
ATOM 1215 C CA . ALA A 1 149 ? 6.178 -2.743 26.954 1.00 90.69 149 ALA A CA 1
ATOM 1216 C C . ALA A 1 149 ? 4.641 -2.707 26.924 1.00 90.69 149 ALA A C 1
ATOM 1218 O O . ALA A 1 149 ? 4.014 -3.726 26.640 1.00 90.69 149 ALA A O 1
ATOM 1219 N N . GLU A 1 150 ? 4.033 -1.539 27.130 1.00 89.19 150 GLU A N 1
ATOM 1220 C CA . GLU A 1 150 ? 2.574 -1.367 27.172 1.00 89.19 150 GLU A CA 1
ATOM 1221 C C . GLU A 1 150 ? 1.931 -1.675 25.811 1.00 89.19 150 GLU A C 1
ATOM 1223 O O . GLU A 1 150 ? 0.806 -2.169 25.710 1.00 89.19 150 GLU A O 1
ATOM 1228 N N . VAL A 1 151 ? 2.660 -1.391 24.731 1.00 86.94 151 VAL A N 1
ATOM 1229 C CA . VAL A 1 151 ? 2.212 -1.657 23.362 1.00 86.94 151 VAL A CA 1
ATOM 1230 C C . VAL A 1 151 ? 2.379 -3.129 23.040 1.00 86.94 151 VAL A C 1
ATOM 1232 O O . VAL A 1 151 ? 1.471 -3.736 22.485 1.00 86.94 151 VAL A O 1
ATOM 1235 N N . ARG A 1 152 ? 3.514 -3.718 23.420 1.00 89.56 152 ARG A N 1
ATOM 1236 C CA . ARG A 1 152 ? 3.793 -5.140 23.220 1.00 89.56 152 ARG A CA 1
ATOM 1237 C C . ARG A 1 152 ? 2.744 -6.019 23.895 1.00 89.56 152 ARG A C 1
ATOM 1239 O O . ARG A 1 152 ? 2.256 -6.953 23.280 1.00 89.56 152 ARG A O 1
ATOM 1246 N N . GLN A 1 153 ? 2.353 -5.679 25.123 1.00 89.25 153 GLN A N 1
ATOM 1247 C CA . GLN A 1 153 ? 1.325 -6.405 25.879 1.00 89.25 153 GLN A CA 1
ATOM 1248 C C . GLN A 1 153 ? -0.076 -6.314 25.260 1.00 89.25 153 GLN A C 1
ATOM 1250 O O . GLN A 1 153 ? -0.898 -7.197 25.480 1.00 89.25 153 GLN A O 1
ATOM 1255 N N . SER A 1 154 ? -0.352 -5.256 24.494 1.00 87.81 154 SER A N 1
ATOM 1256 C CA . SER A 1 154 ? -1.627 -5.056 23.792 1.00 87.81 154 SER A CA 1
ATOM 1257 C C . SER A 1 154 ? -1.580 -5.455 22.312 1.00 87.81 154 SER A C 1
ATOM 1259 O O . SER A 1 154 ? -2.581 -5.312 21.616 1.00 87.81 154 SER A O 1
ATOM 1261 N N . THR A 1 155 ? -0.434 -5.944 21.828 1.00 89.19 155 THR A N 1
ATOM 1262 C CA . THR A 1 155 ? -0.238 -6.385 20.444 1.00 89.19 155 THR A CA 1
ATOM 1263 C C . THR A 1 155 ? -0.512 -7.877 20.346 1.00 89.19 155 THR A C 1
ATOM 1265 O O . THR A 1 155 ? 0.114 -8.670 21.045 1.00 89.19 155 THR A O 1
ATOM 1268 N N . ASP A 1 156 ? -1.405 -8.266 19.443 1.00 91.56 156 ASP A N 1
ATOM 1269 C CA . ASP A 1 156 ? -1.617 -9.675 19.113 1.00 91.56 156 ASP A CA 1
ATOM 1270 C C . ASP A 1 156 ? -0.876 -10.080 17.820 1.00 91.56 156 ASP A C 1
ATOM 1272 O O . ASP A 1 156 ? -0.233 -9.272 17.141 1.00 91.56 156 ASP A O 1
ATOM 1276 N N . LEU A 1 157 ? -0.965 -11.364 17.467 1.00 91.50 157 LEU A N 1
ATOM 1277 C CA . LEU A 1 157 ? -0.338 -11.899 16.261 1.00 91.50 157 LEU A CA 1
ATOM 1278 C C . LEU A 1 157 ? -0.908 -11.280 14.975 1.00 91.50 157 LEU A C 1
ATOM 1280 O O . LEU A 1 157 ? -0.165 -11.073 14.020 1.00 91.50 157 LEU A O 1
ATOM 1284 N N . GLU A 1 158 ? -2.202 -10.966 14.940 1.00 90.12 158 GLU A N 1
ATOM 1285 C CA . GLU A 1 158 ? -2.851 -10.389 13.762 1.00 90.12 158 GLU A CA 1
ATOM 1286 C C . GLU A 1 158 ? -2.322 -8.971 13.471 1.00 90.12 158 GLU A C 1
ATOM 1288 O O . GLU A 1 158 ? -2.105 -8.628 12.307 1.00 90.12 158 GLU A O 1
ATOM 1293 N N . ASP A 1 159 ? -2.022 -8.177 14.512 1.00 89.12 159 ASP A N 1
ATOM 1294 C CA . ASP A 1 159 ? -1.329 -6.880 14.386 1.00 89.12 159 ASP A CA 1
ATOM 1295 C C . ASP A 1 159 ? 0.024 -7.023 13.699 1.00 89.12 159 ASP A C 1
ATOM 1297 O O . ASP A 1 159 ? 0.349 -6.275 12.773 1.00 89.12 159 ASP A O 1
ATOM 1301 N N . LEU A 1 160 ? 0.823 -7.976 14.179 1.00 92.62 160 LEU A N 1
ATOM 1302 C CA . LEU A 1 160 ? 2.164 -8.203 13.663 1.00 92.62 160 LEU A CA 1
ATOM 1303 C C . LEU A 1 160 ? 2.111 -8.735 12.234 1.00 92.62 160 LEU A C 1
ATOM 1305 O O . LEU A 1 160 ? 2.791 -8.184 11.373 1.00 92.62 160 LEU A O 1
ATOM 1309 N N . LEU A 1 161 ? 1.280 -9.743 11.958 1.00 93.75 161 LEU A N 1
ATOM 1310 C CA . LEU A 1 161 ? 1.152 -10.331 10.625 1.00 93.75 161 LEU A CA 1
ATOM 1311 C C . LEU A 1 161 ? 0.802 -9.279 9.577 1.00 93.75 161 LEU A C 1
ATOM 1313 O O . LEU A 1 161 ? 1.417 -9.254 8.515 1.00 93.75 161 LEU A O 1
ATOM 1317 N N . PHE A 1 162 ? -0.117 -8.366 9.875 1.00 91.69 162 PHE A N 1
ATOM 1318 C CA . PHE A 1 162 ? -0.463 -7.294 8.947 1.00 91.69 162 PHE A CA 1
ATOM 1319 C C . PHE A 1 162 ? 0.680 -6.306 8.723 1.00 91.69 162 PHE A C 1
ATOM 1321 O O . PHE A 1 162 ? 0.985 -5.978 7.578 1.00 91.69 162 PHE A O 1
ATOM 1328 N N . LEU A 1 163 ? 1.344 -5.854 9.792 1.00 93.94 163 LEU A N 1
ATOM 1329 C CA . LEU A 1 163 ? 2.467 -4.923 9.665 1.00 93.94 163 LEU A CA 1
ATOM 1330 C C . LEU A 1 163 ? 3.641 -5.542 8.911 1.00 93.94 163 LEU A C 1
ATOM 1332 O O . LEU A 1 163 ? 4.221 -4.883 8.052 1.00 93.94 163 LEU A O 1
ATOM 1336 N N . TYR A 1 164 ? 3.965 -6.804 9.191 1.00 96.69 164 TYR A N 1
ATOM 1337 C CA . TYR A 1 164 ? 5.010 -7.528 8.477 1.00 96.69 164 TYR A CA 1
ATOM 1338 C C . TYR A 1 164 ? 4.611 -7.853 7.036 1.00 96.69 164 TYR A C 1
ATOM 1340 O O . TYR A 1 164 ? 5.468 -7.793 6.162 1.00 96.69 164 TYR A O 1
ATOM 1348 N N . THR A 1 165 ? 3.329 -8.107 6.753 1.00 96.25 165 THR A N 1
ATOM 1349 C CA . THR A 1 165 ? 2.838 -8.265 5.373 1.00 96.25 165 THR A CA 1
ATOM 1350 C C . THR A 1 165 ? 2.983 -6.960 4.593 1.00 96.25 165 THR A C 1
ATOM 1352 O O . THR A 1 165 ? 3.504 -6.967 3.482 1.00 96.25 165 THR A O 1
ATOM 1355 N N . LEU A 1 166 ? 2.597 -5.818 5.175 1.00 95.81 166 LEU A N 1
ATOM 1356 C CA . LEU A 1 166 ? 2.805 -4.508 4.551 1.00 95.81 166 LEU A CA 1
ATOM 1357 C C . LEU A 1 166 ? 4.290 -4.185 4.366 1.00 95.81 166 LEU A C 1
ATOM 1359 O O . LEU A 1 166 ? 4.669 -3.657 3.324 1.00 95.81 166 LEU A O 1
ATOM 1363 N N . LEU A 1 167 ? 5.132 -4.525 5.347 1.00 98.00 167 LEU A N 1
ATOM 1364 C CA . LEU A 1 167 ? 6.581 -4.348 5.252 1.00 98.00 167 LEU A CA 1
ATOM 1365 C C . LEU A 1 167 ? 7.159 -5.190 4.113 1.00 98.00 167 LEU A C 1
ATOM 1367 O O . LEU A 1 167 ? 7.928 -4.682 3.303 1.00 98.00 167 LEU A O 1
ATOM 1371 N N . PHE A 1 168 ? 6.747 -6.454 4.021 1.00 98.38 168 PHE A N 1
ATOM 1372 C CA . PHE A 1 168 ? 7.137 -7.356 2.947 1.00 98.38 168 PHE A CA 1
ATOM 1373 C C . PHE A 1 168 ? 6.730 -6.808 1.576 1.00 98.38 168 PHE A C 1
ATOM 1375 O O . PHE A 1 168 ? 7.557 -6.759 0.670 1.00 98.38 168 PHE A O 1
ATOM 1382 N N . ILE A 1 169 ? 5.489 -6.335 1.430 1.00 97.94 169 ILE A N 1
ATOM 1383 C CA . ILE A 1 169 ? 4.988 -5.721 0.191 1.00 97.94 169 ILE A CA 1
ATOM 1384 C C . ILE A 1 169 ? 5.800 -4.468 -0.166 1.00 97.94 169 ILE A C 1
ATOM 1386 O O . ILE A 1 169 ? 6.212 -4.323 -1.313 1.00 97.94 169 ILE A O 1
ATOM 1390 N N . ALA A 1 170 ? 6.086 -3.587 0.797 1.00 97.56 170 ALA A N 1
ATOM 1391 C CA . ALA A 1 170 ? 6.875 -2.378 0.554 1.00 97.56 170 ALA A CA 1
ATOM 1392 C C . ALA A 1 170 ? 8.312 -2.705 0.104 1.00 97.56 170 ALA A C 1
ATOM 1394 O O . ALA A 1 170 ? 8.781 -2.170 -0.899 1.00 97.56 170 ALA A O 1
ATOM 1395 N N . ILE A 1 171 ? 8.992 -3.625 0.799 1.00 97.56 171 ILE A N 1
ATOM 1396 C CA . ILE A 1 171 ? 10.363 -4.045 0.465 1.00 97.56 171 ILE A CA 1
ATOM 1397 C C . ILE A 1 171 ? 10.409 -4.716 -0.909 1.00 97.56 171 ILE A C 1
ATOM 1399 O O . ILE A 1 171 ? 11.245 -4.370 -1.740 1.00 97.56 171 ILE A O 1
ATOM 1403 N N . THR A 1 172 ? 9.506 -5.662 -1.168 1.00 97.44 172 THR A N 1
ATOM 1404 C CA . THR A 1 172 ? 9.457 -6.353 -2.464 1.00 97.44 172 THR A CA 1
ATOM 1405 C C . THR A 1 172 ? 9.075 -5.408 -3.604 1.00 97.44 172 THR A C 1
ATOM 1407 O O . THR A 1 172 ? 9.594 -5.567 -4.702 1.00 97.44 172 THR A O 1
ATOM 1410 N N . GLY A 1 173 ? 8.257 -4.380 -3.352 1.00 95.62 173 GLY A N 1
ATOM 1411 C CA . GLY A 1 173 ? 7.954 -3.328 -4.327 1.00 9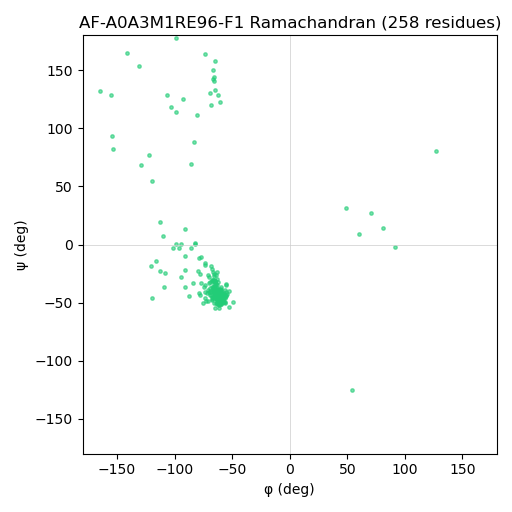5.62 173 GLY A CA 1
ATOM 1412 C C . GLY A 1 173 ? 9.203 -2.558 -4.764 1.00 95.62 173 GLY A C 1
ATOM 1413 O O . GLY A 1 173 ? 9.460 -2.438 -5.962 1.00 95.62 173 GLY A O 1
ATOM 1414 N N . PHE A 1 174 ? 10.030 -2.125 -3.807 1.00 95.44 174 PHE A N 1
ATOM 1415 C CA . PHE A 1 174 ? 11.318 -1.492 -4.112 1.00 95.44 174 PHE A CA 1
ATOM 1416 C C . PHE A 1 174 ? 12.315 -2.448 -4.767 1.00 95.44 174 PHE A C 1
ATOM 1418 O O . PHE A 1 174 ? 13.077 -2.032 -5.635 1.00 95.44 174 PHE A O 1
ATOM 1425 N N . ALA A 1 175 ? 12.304 -3.732 -4.404 1.00 94.81 175 ALA A N 1
ATOM 1426 C CA . ALA A 1 175 ? 13.144 -4.727 -5.064 1.00 94.81 175 ALA A CA 1
ATOM 1427 C C . ALA A 1 175 ? 12.748 -4.928 -6.541 1.00 94.81 175 ALA A C 1
ATOM 1429 O O . ALA A 1 175 ? 13.626 -4.974 -7.398 1.00 94.81 175 ALA A O 1
ATOM 1430 N N . ILE A 1 176 ? 11.448 -4.973 -6.860 1.00 93.50 176 ILE A N 1
ATOM 1431 C CA . ILE A 1 176 ? 10.940 -5.018 -8.247 1.00 93.50 176 ILE A CA 1
ATOM 1432 C C . ILE A 1 176 ? 11.397 -3.786 -9.027 1.00 93.50 176 ILE A C 1
ATOM 1434 O O . ILE A 1 176 ? 11.851 -3.902 -10.165 1.00 93.50 176 ILE A O 1
ATOM 1438 N N . GLU A 1 177 ? 11.283 -2.602 -8.425 1.00 91.50 177 GLU A N 1
ATOM 1439 C CA . GLU A 1 177 ? 11.749 -1.363 -9.041 1.00 91.50 177 GLU A CA 1
ATOM 1440 C C . GLU A 1 177 ? 13.264 -1.366 -9.267 1.00 91.50 177 GLU A C 1
ATOM 1442 O O . GLU A 1 177 ? 13.703 -1.062 -10.374 1.00 91.50 177 GLU A O 1
ATOM 1447 N N . GLY A 1 178 ? 14.049 -1.773 -8.270 1.00 91.38 178 GLY A N 1
ATOM 1448 C CA . GLY A 1 178 ? 15.502 -1.866 -8.366 1.00 91.38 178 GLY A CA 1
ATOM 1449 C C . GLY A 1 178 ? 15.958 -2.831 -9.462 1.00 91.38 178 GLY A C 1
ATOM 1450 O O . GLY A 1 178 ? 16.790 -2.467 -10.288 1.00 91.38 178 GLY A O 1
ATOM 1451 N N . LEU A 1 179 ? 15.362 -4.027 -9.533 1.00 90.81 179 LEU A N 1
ATOM 1452 C CA . LEU A 1 179 ? 15.644 -5.012 -10.587 1.00 90.81 179 LEU A CA 1
ATOM 1453 C C . LEU A 1 179 ? 15.2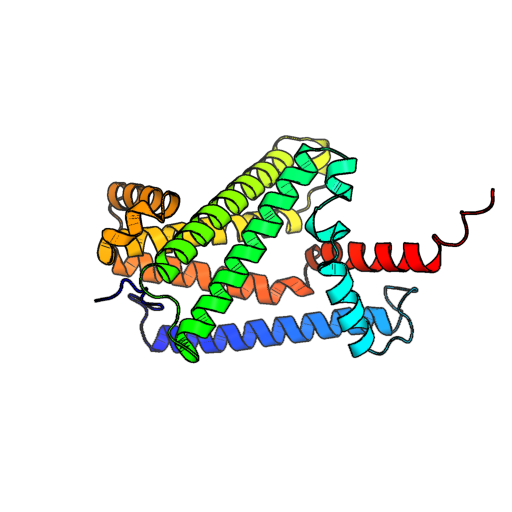99 -4.469 -11.978 1.00 90.81 179 LEU A C 1
ATOM 1455 O O . LEU A 1 179 ? 16.072 -4.640 -12.916 1.00 90.81 179 LEU A O 1
ATOM 1459 N N . ARG A 1 180 ? 14.183 -3.742 -12.106 1.00 88.12 180 ARG A N 1
ATOM 1460 C CA . ARG A 1 180 ? 13.810 -3.071 -13.358 1.00 88.12 180 ARG A CA 1
ATOM 1461 C C . ARG A 1 180 ? 14.810 -1.972 -13.738 1.00 88.12 180 ARG A C 1
ATOM 1463 O O . ARG A 1 180 ? 15.144 -1.833 -14.910 1.00 88.12 180 ARG A O 1
ATOM 1470 N N . LEU A 1 181 ? 15.276 -1.174 -12.775 1.00 86.44 181 LEU A N 1
ATOM 1471 C CA . LEU A 1 181 ? 16.235 -0.088 -13.015 1.00 86.44 181 LEU A CA 1
ATOM 1472 C C . LEU A 1 181 ? 17.620 -0.599 -13.433 1.00 86.44 181 LEU A C 1
ATOM 1474 O O . LEU A 1 181 ? 18.293 0.088 -14.200 1.00 86.44 181 LEU A O 1
ATOM 1478 N N . LEU A 1 182 ? 18.029 -1.789 -12.976 1.00 84.81 182 LEU A N 1
ATOM 1479 C CA . LEU A 1 182 ? 19.287 -2.418 -13.393 1.00 84.81 182 LEU A CA 1
ATOM 1480 C C . LEU A 1 182 ? 19.334 -2.728 -14.894 1.00 84.81 182 LEU A C 1
ATOM 1482 O O . LEU A 1 182 ? 20.412 -2.644 -15.479 1.00 84.81 182 LEU A O 1
ATOM 1486 N N . GLU A 1 183 ? 18.187 -3.050 -15.491 1.00 78.88 183 GLU A N 1
ATOM 1487 C CA . GLU A 1 183 ? 18.101 -3.601 -16.850 1.00 78.88 183 GLU A CA 1
ATOM 1488 C C . GLU A 1 183 ? 17.516 -2.615 -17.870 1.00 78.88 183 GLU A C 1
ATOM 1490 O O . GLU A 1 183 ? 17.952 -2.573 -19.017 1.00 78.88 183 GLU A O 1
ATOM 1495 N N . LEU A 1 184 ? 16.529 -1.799 -17.476 1.00 71.94 184 LEU A N 1
ATOM 1496 C CA . LEU A 1 184 ? 15.682 -1.084 -18.439 1.00 71.94 184 LEU A CA 1
ATOM 1497 C C . LEU A 1 184 ? 15.839 0.437 -18.463 1.00 71.94 184 LEU A C 1
ATOM 1499 O O . LEU A 1 184 ? 15.405 1.061 -19.433 1.00 71.94 184 LEU A O 1
ATOM 1503 N N . SER A 1 185 ? 16.321 1.101 -17.403 1.00 64.69 185 SER A N 1
ATOM 1504 C CA . SER A 1 185 ? 16.129 2.564 -17.324 1.00 64.69 185 SER A CA 1
ATOM 1505 C C . SER A 1 185 ? 17.164 3.344 -16.500 1.00 64.69 185 SER A C 1
ATOM 1507 O O . SER A 1 185 ? 16.860 3.783 -15.389 1.00 64.69 185 SER A O 1
ATOM 1509 N N . PRO A 1 186 ? 18.332 3.674 -17.088 1.00 61.28 186 PRO A N 1
ATOM 1510 C CA . PRO A 1 186 ? 19.258 4.653 -16.512 1.00 61.28 186 PRO A CA 1
ATOM 1511 C C . PRO A 1 186 ? 18.625 6.047 -16.335 1.00 61.28 186 PRO A C 1
ATOM 1513 O O . PRO A 1 186 ? 18.867 6.714 -15.339 1.00 61.28 186 PRO A O 1
ATOM 1516 N N . ALA A 1 187 ? 17.755 6.475 -17.261 1.00 60.25 187 ALA A N 1
ATOM 1517 C CA . ALA A 1 187 ? 17.188 7.832 -17.280 1.00 60.25 187 ALA A CA 1
ATOM 1518 C C . ALA A 1 187 ? 16.120 8.115 -16.200 1.00 60.25 187 ALA A C 1
ATOM 1520 O O . ALA A 1 187 ? 15.816 9.273 -15.932 1.00 60.25 187 ALA A O 1
ATOM 1521 N N . SER A 1 188 ? 15.524 7.084 -15.587 1.00 61.91 188 SER A N 1
ATOM 1522 C CA . SER A 1 188 ? 14.567 7.245 -14.476 1.00 61.91 188 SER A CA 1
ATOM 1523 C C . SER A 1 188 ? 15.212 7.099 -13.096 1.00 61.91 188 SER A C 1
ATOM 1525 O O . SER A 1 188 ? 14.523 7.239 -12.085 1.00 61.91 188 SER A O 1
ATOM 1527 N N . MET A 1 189 ? 16.514 6.798 -13.047 1.00 65.31 189 MET A N 1
ATOM 1528 C CA . MET A 1 189 ? 17.246 6.540 -11.807 1.00 65.31 189 MET A CA 1
ATOM 1529 C C . MET A 1 189 ? 17.310 7.793 -10.919 1.00 65.31 189 MET A C 1
ATOM 1531 O O . MET A 1 189 ? 17.131 7.686 -9.711 1.00 65.31 189 MET A O 1
ATOM 1535 N N . ASP A 1 190 ? 17.414 8.981 -11.524 1.00 67.25 190 ASP A N 1
ATOM 1536 C CA . ASP A 1 190 ? 17.441 10.267 -10.807 1.00 67.25 190 ASP A CA 1
ATOM 1537 C C . ASP A 1 190 ? 16.118 10.601 -10.094 1.00 67.25 190 ASP A C 1
ATOM 1539 O O . ASP A 1 190 ? 16.096 11.366 -9.133 1.00 67.25 190 ASP A O 1
ATOM 1543 N N . TYR A 1 191 ? 15.005 10.019 -10.551 1.00 75.38 191 TYR A N 1
ATOM 1544 C CA . TYR A 1 191 ? 13.665 10.252 -10.001 1.00 75.38 191 TYR A CA 1
ATOM 1545 C C . TYR A 1 191 ? 13.197 9.130 -9.070 1.00 75.38 191 TYR A C 1
ATOM 1547 O O . TYR A 1 191 ? 12.113 9.233 -8.506 1.00 75.38 191 TYR A O 1
ATOM 1555 N N . SER A 1 192 ? 13.994 8.073 -8.910 1.00 81.81 192 SER A N 1
ATOM 1556 C CA . SER A 1 192 ? 13.639 6.875 -8.141 1.00 81.81 192 SER A CA 1
ATOM 1557 C C . SER A 1 192 ? 14.776 6.583 -7.164 1.00 81.81 192 SER A C 1
ATOM 1559 O O . SER A 1 192 ? 15.552 5.657 -7.365 1.00 81.81 192 SER A O 1
ATOM 1561 N N . PHE A 1 193 ? 14.964 7.447 -6.167 1.00 86.94 193 PHE A N 1
ATOM 1562 C CA . PHE A 1 193 ? 16.164 7.461 -5.325 1.00 86.94 193 PHE A CA 1
ATOM 1563 C C . PHE A 1 193 ? 16.244 6.236 -4.402 1.00 86.94 193 PHE A C 1
ATOM 1565 O O . PHE A 1 193 ? 17.328 5.672 -4.228 1.00 86.94 193 PHE A O 1
ATOM 1572 N N . ILE A 1 194 ? 15.116 5.769 -3.856 1.00 90.31 194 ILE A N 1
ATOM 1573 C CA . ILE A 1 194 ? 15.077 4.514 -3.091 1.00 90.31 194 ILE A CA 1
ATOM 1574 C C . ILE A 1 194 ? 15.184 3.323 -4.044 1.00 90.31 194 ILE A C 1
ATOM 1576 O O . ILE A 1 194 ? 15.944 2.395 -3.765 1.00 90.31 194 ILE A O 1
ATOM 1580 N N . GLY A 1 195 ? 14.507 3.363 -5.193 1.00 88.38 195 GLY A N 1
ATOM 1581 C CA . GLY A 1 195 ? 14.666 2.367 -6.254 1.00 88.38 195 GLY A CA 1
ATOM 1582 C C . GLY A 1 195 ? 16.119 2.215 -6.729 1.00 88.38 195 GLY A C 1
ATOM 1583 O O . GLY A 1 195 ? 16.601 1.097 -6.905 1.00 88.38 195 GLY A O 1
ATOM 1584 N N . ALA A 1 196 ? 16.855 3.317 -6.876 1.00 89.00 196 ALA A N 1
ATOM 1585 C CA . ALA A 1 196 ? 18.264 3.342 -7.261 1.00 89.00 196 ALA A CA 1
ATOM 1586 C C . ALA A 1 196 ? 19.161 2.759 -6.161 1.00 89.00 196 ALA A C 1
ATOM 1588 O O . ALA A 1 196 ? 20.070 1.979 -6.451 1.00 89.00 196 ALA A O 1
ATOM 1589 N N . PHE A 1 197 ? 18.873 3.071 -4.893 1.00 90.94 197 PHE A N 1
ATOM 1590 C CA . PHE A 1 197 ? 19.532 2.423 -3.760 1.00 90.94 197 PHE A CA 1
ATOM 1591 C C . PHE A 1 197 ? 19.275 0.907 -3.749 1.00 90.94 197 PHE A C 1
ATOM 1593 O O . PHE A 1 197 ? 20.213 0.122 -3.596 1.00 90.94 197 PHE A O 1
ATOM 1600 N N . ALA A 1 198 ? 18.030 0.479 -3.979 1.00 91.81 198 ALA A N 1
ATOM 1601 C CA . ALA A 1 198 ? 17.674 -0.934 -4.083 1.00 91.81 198 ALA A CA 1
ATOM 1602 C C . ALA A 1 198 ? 18.398 -1.618 -5.257 1.00 91.81 198 ALA A C 1
ATOM 1604 O O . ALA A 1 198 ? 18.931 -2.712 -5.086 1.00 91.81 198 ALA A O 1
ATOM 1605 N N . ALA A 1 199 ? 18.490 -0.962 -6.418 1.00 90.19 199 ALA A N 1
ATOM 1606 C CA . ALA A 1 199 ? 19.248 -1.446 -7.570 1.00 90.19 199 ALA A CA 1
ATOM 1607 C C . ALA A 1 199 ? 20.734 -1.645 -7.229 1.00 90.19 199 ALA A C 1
ATOM 1609 O O . ALA A 1 199 ? 21.296 -2.705 -7.508 1.00 90.19 199 ALA A O 1
ATOM 1610 N N . ALA A 1 200 ? 21.365 -0.661 -6.581 1.00 89.62 200 ALA A N 1
ATOM 1611 C CA . ALA A 1 200 ? 22.764 -0.747 -6.165 1.00 89.62 200 ALA A CA 1
ATOM 1612 C C . ALA A 1 200 ? 23.004 -1.908 -5.185 1.00 89.62 200 ALA A C 1
ATOM 1614 O O . ALA A 1 200 ? 23.956 -2.671 -5.358 1.00 89.62 200 ALA A O 1
ATOM 1615 N N . LEU A 1 201 ? 22.114 -2.084 -4.202 1.00 91.94 201 LEU A N 1
ATOM 1616 C CA . LEU A 1 201 ? 22.182 -3.189 -3.246 1.00 91.94 201 LEU A CA 1
ATOM 1617 C C . LEU A 1 201 ? 22.023 -4.551 -3.938 1.00 91.94 201 LEU A C 1
ATOM 1619 O O . LEU A 1 201 ? 22.817 -5.456 -3.702 1.00 91.94 201 LEU A O 1
ATOM 1623 N N . LEU A 1 202 ? 21.035 -4.699 -4.823 1.00 92.00 202 LEU A N 1
ATOM 1624 C CA . LEU A 1 202 ? 20.784 -5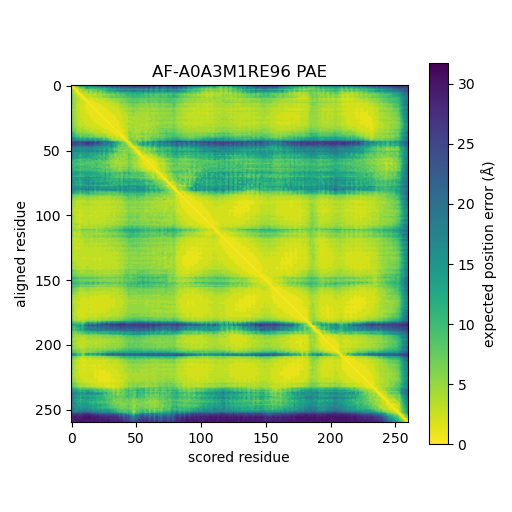.947 -5.553 1.00 92.00 202 LEU A CA 1
ATOM 1625 C C . LEU A 1 202 ? 21.939 -6.304 -6.496 1.00 92.00 202 LEU A C 1
ATOM 1627 O O . LEU A 1 202 ? 22.321 -7.472 -6.575 1.00 92.00 202 LEU A O 1
ATOM 1631 N N . ARG A 1 203 ? 22.552 -5.305 -7.144 1.00 89.56 203 ARG A N 1
ATOM 1632 C CA . ARG A 1 203 ? 23.779 -5.493 -7.931 1.00 89.56 203 ARG A CA 1
ATOM 1633 C C . ARG A 1 203 ? 24.937 -5.970 -7.058 1.00 89.56 203 ARG A C 1
ATOM 1635 O O . ARG A 1 203 ? 25.637 -6.895 -7.454 1.00 89.56 203 ARG A O 1
ATOM 1642 N N . ALA A 1 204 ? 25.127 -5.378 -5.877 1.00 90.44 204 ALA A N 1
ATOM 1643 C CA . ALA A 1 204 ? 26.173 -5.798 -4.941 1.00 90.44 204 ALA A CA 1
ATOM 1644 C C . ALA A 1 204 ? 25.969 -7.237 -4.429 1.00 90.44 204 ALA A C 1
ATOM 1646 O O . ALA A 1 204 ? 26.941 -7.936 -4.161 1.00 90.44 204 ALA A O 1
ATOM 1647 N N . LEU A 1 205 ? 24.716 -7.692 -4.341 1.00 90.31 205 LEU A N 1
ATOM 1648 C CA . LEU A 1 205 ? 24.352 -9.066 -3.983 1.00 90.31 205 LEU A CA 1
ATOM 1649 C C . LEU A 1 205 ? 24.408 -10.052 -5.167 1.00 90.31 205 LEU A C 1
ATOM 1651 O O . LEU A 1 205 ? 24.116 -11.230 -4.980 1.00 90.31 205 LEU A O 1
ATOM 1655 N N . GLY A 1 206 ? 24.770 -9.598 -6.373 1.00 88.25 206 GLY A N 1
ATOM 1656 C CA . GLY A 1 206 ? 24.877 -10.450 -7.561 1.00 88.25 206 GLY A CA 1
ATOM 1657 C C . GLY A 1 206 ? 23.534 -10.950 -8.102 1.00 88.25 206 GLY A C 1
ATOM 1658 O O . GLY A 1 206 ? 23.481 -12.025 -8.695 1.00 88.25 206 GLY A O 1
ATOM 1659 N N . ALA A 1 207 ? 22.440 -10.213 -7.882 1.00 85.75 207 ALA A N 1
ATOM 1660 C CA . ALA A 1 207 ? 21.116 -10.623 -8.342 1.00 85.75 207 ALA A CA 1
ATOM 1661 C C . ALA A 1 207 ? 21.045 -10.720 -9.882 1.00 85.75 207 ALA A C 1
ATOM 1663 O O . ALA A 1 207 ? 21.379 -9.768 -10.587 1.00 85.75 207 ALA A O 1
ATOM 1664 N N . ASN A 1 208 ? 20.565 -11.860 -10.393 1.00 75.25 208 ASN A N 1
ATOM 1665 C CA . ASN A 1 208 ? 20.280 -12.081 -11.814 1.00 75.25 208 ASN A CA 1
ATOM 1666 C C . ASN A 1 208 ? 18.917 -11.461 -12.173 1.00 75.25 208 ASN A C 1
ATOM 1668 O O . ASN A 1 208 ? 17.881 -11.933 -11.701 1.00 75.25 208 ASN A O 1
ATOM 1672 N N . GLY A 1 209 ? 18.928 -10.392 -12.976 1.00 77.06 209 GLY A N 1
ATOM 1673 C CA . GLY A 1 209 ? 17.820 -9.447 -13.131 1.00 77.06 209 GLY A CA 1
ATOM 1674 C C . GLY A 1 209 ? 16.468 -10.080 -13.467 1.00 77.06 209 GLY A C 1
ATOM 1675 O O . GLY A 1 209 ? 15.495 -9.843 -12.754 1.00 77.06 209 GLY A O 1
ATOM 1676 N N . ALA A 1 210 ? 16.400 -10.902 -14.517 1.00 85.38 210 ALA A N 1
ATOM 1677 C CA . ALA A 1 210 ? 15.138 -11.436 -15.035 1.00 85.38 210 ALA A CA 1
ATOM 1678 C C . ALA A 1 210 ? 14.499 -12.486 -14.106 1.00 85.38 210 ALA A C 1
ATOM 1680 O O . ALA A 1 210 ? 13.320 -12.382 -13.766 1.00 85.38 210 ALA A O 1
ATOM 1681 N N . GLU A 1 211 ? 15.276 -13.473 -13.649 1.00 88.12 211 GLU A N 1
ATOM 1682 C CA . GLU A 1 211 ? 14.787 -14.534 -12.755 1.00 88.12 211 GLU A CA 1
ATOM 1683 C C . GLU A 1 211 ? 14.419 -13.985 -11.373 1.00 88.12 211 GLU A C 1
ATOM 1685 O O . GLU A 1 211 ? 13.344 -14.284 -10.844 1.00 88.12 211 GLU A O 1
ATOM 1690 N N . ALA A 1 212 ? 15.284 -13.134 -10.805 1.00 91.81 212 ALA A N 1
ATOM 1691 C CA . ALA A 1 212 ? 15.011 -12.482 -9.531 1.00 91.81 212 ALA A CA 1
ATOM 1692 C C . ALA A 1 212 ? 13.765 -11.598 -9.631 1.00 91.81 212 ALA A C 1
ATOM 1694 O O . ALA A 1 212 ? 12.945 -11.596 -8.713 1.00 91.81 212 ALA A O 1
ATOM 1695 N N . TYR A 1 213 ? 13.576 -10.894 -10.753 1.00 92.88 213 TYR A N 1
ATOM 1696 C CA . TYR A 1 213 ? 12.380 -10.087 -10.958 1.00 92.88 213 TYR A CA 1
ATOM 1697 C C . TYR A 1 213 ? 11.132 -10.948 -10.953 1.00 92.88 213 TYR A C 1
ATOM 1699 O O . TYR A 1 213 ? 10.209 -10.656 -10.202 1.00 92.88 213 TYR A O 1
ATOM 1707 N N . THR A 1 214 ? 11.102 -12.026 -11.735 1.00 93.56 214 THR A N 1
ATOM 1708 C CA . THR A 1 214 ? 9.920 -12.886 -11.844 1.00 93.56 214 THR A CA 1
ATOM 1709 C C . THR A 1 214 ? 9.558 -13.513 -10.496 1.00 93.56 214 THR A C 1
ATOM 1711 O O . THR A 1 214 ? 8.378 -13.555 -10.134 1.00 93.56 214 THR A O 1
ATOM 1714 N N . LEU A 1 215 ? 10.553 -13.928 -9.703 1.00 94.19 215 LEU A N 1
ATOM 1715 C CA . LEU A 1 215 ? 10.343 -14.441 -8.348 1.00 94.19 215 LEU A CA 1
ATOM 1716 C C . LEU A 1 215 ? 9.796 -13.364 -7.400 1.00 94.19 215 LEU A C 1
ATOM 1718 O O . LEU A 1 215 ? 8.751 -13.563 -6.779 1.00 94.19 215 LEU A O 1
ATOM 1722 N N . VAL A 1 216 ? 10.482 -12.222 -7.287 1.00 95.75 216 VAL A N 1
ATOM 1723 C CA . VAL A 1 216 ? 10.089 -11.140 -6.371 1.00 95.75 216 VAL A CA 1
ATOM 1724 C C . VAL A 1 216 ? 8.726 -10.575 -6.769 1.00 95.75 216 VAL A C 1
ATOM 1726 O O . VAL A 1 216 ? 7.885 -10.351 -5.900 1.00 95.75 216 VAL A O 1
ATOM 1729 N N . TRP A 1 217 ? 8.471 -10.418 -8.068 1.00 96.19 217 TRP A N 1
ATOM 1730 C CA . TRP A 1 217 ? 7.174 -10.027 -8.610 1.00 96.19 217 TRP A CA 1
ATOM 1731 C C . TRP A 1 217 ? 6.079 -11.005 -8.187 1.00 96.19 217 TRP A C 1
ATOM 1733 O O . TRP A 1 217 ? 5.070 -10.572 -7.634 1.00 96.19 217 TRP A O 1
ATOM 1743 N N . SER A 1 218 ? 6.298 -12.314 -8.348 1.00 96.81 218 SER A N 1
ATOM 1744 C CA . SER A 1 218 ? 5.319 -13.347 -7.973 1.00 96.81 218 SER A CA 1
ATOM 1745 C C . SER A 1 218 ? 5.002 -13.325 -6.479 1.00 96.81 218 SER A C 1
ATOM 1747 O O . SER A 1 218 ? 3.836 -13.378 -6.082 1.00 96.81 218 SER A O 1
ATOM 1749 N N . LEU A 1 219 ? 6.033 -13.203 -5.641 1.00 97.75 219 LEU A N 1
ATOM 1750 C CA . LEU A 1 219 ? 5.885 -13.097 -4.191 1.00 97.75 219 LEU A CA 1
ATOM 1751 C C . LEU A 1 219 ? 5.124 -11.827 -3.790 1.00 97.75 219 LEU A C 1
ATOM 1753 O O . LEU A 1 219 ? 4.206 -11.886 -2.971 1.00 97.75 219 LEU A O 1
ATOM 1757 N N . HIS A 1 220 ? 5.475 -10.692 -4.395 1.00 97.69 220 HIS A N 1
ATOM 1758 C CA . HIS A 1 220 ? 4.839 -9.406 -4.144 1.00 97.69 220 HIS A CA 1
ATOM 1759 C C . HIS A 1 220 ? 3.353 -9.432 -4.501 1.00 97.69 220 HIS A C 1
ATOM 1761 O O . HIS A 1 220 ? 2.514 -9.136 -3.649 1.00 97.69 220 HIS A O 1
ATOM 1767 N N . VAL A 1 221 ? 3.002 -9.825 -5.734 1.00 96.56 221 VAL A N 1
ATOM 1768 C CA . VAL A 1 221 ? 1.597 -9.843 -6.167 1.00 96.56 221 VAL A CA 1
ATOM 1769 C C . VAL A 1 221 ? 0.785 -10.848 -5.360 1.00 96.56 221 VAL A C 1
ATOM 1771 O O . VAL A 1 221 ? -0.340 -10.544 -4.980 1.00 96.56 221 VAL A O 1
ATOM 1774 N N . THR A 1 222 ? 1.361 -11.997 -5.000 1.00 97.94 222 THR A N 1
ATOM 1775 C CA . THR A 1 222 ? 0.688 -12.979 -4.139 1.00 97.94 222 THR A CA 1
ATOM 1776 C C . THR A 1 222 ? 0.387 -12.390 -2.761 1.00 97.94 222 THR A C 1
ATOM 1778 O O . THR A 1 222 ? -0.750 -12.473 -2.297 1.00 97.94 222 THR A O 1
ATOM 1781 N N . ALA A 1 223 ? 1.363 -11.735 -2.124 1.00 97.88 223 ALA A N 1
ATOM 1782 C CA . ALA A 1 223 ? 1.165 -11.084 -0.831 1.00 97.88 223 ALA A CA 1
ATOM 1783 C C . ALA A 1 223 ? 0.103 -9.972 -0.899 1.00 97.88 223 ALA A C 1
ATOM 1785 O O . ALA A 1 223 ? -0.760 -9.895 -0.024 1.00 97.88 223 ALA A O 1
ATOM 1786 N N . VAL A 1 224 ? 0.112 -9.154 -1.959 1.00 96.69 224 VAL A N 1
ATOM 1787 C CA . VAL A 1 224 ? -0.902 -8.113 -2.194 1.00 96.69 224 VAL A CA 1
ATOM 1788 C C . VAL A 1 224 ? -2.295 -8.723 -2.363 1.00 96.69 224 VAL A C 1
ATOM 1790 O O . VAL A 1 224 ? -3.244 -8.267 -1.727 1.00 96.69 224 VAL A O 1
ATOM 1793 N N . LEU A 1 225 ? -2.439 -9.774 -3.174 1.00 97.12 225 LEU A N 1
ATOM 1794 C CA . LEU A 1 225 ? -3.728 -10.425 -3.415 1.00 97.12 225 LEU A CA 1
ATOM 1795 C C . LEU A 1 225 ? -4.280 -11.110 -2.160 1.00 97.12 225 LEU A C 1
ATOM 1797 O O . LEU A 1 225 ? -5.484 -11.029 -1.908 1.00 97.12 225 LEU A O 1
ATOM 1801 N N . ILE A 1 226 ? -3.421 -11.737 -1.352 1.00 96.75 226 ILE A N 1
ATOM 1802 C CA . ILE A 1 226 ? -3.807 -12.298 -0.051 1.00 96.75 226 ILE A CA 1
ATOM 1803 C C . ILE A 1 226 ? -4.252 -11.180 0.893 1.00 96.75 226 ILE A C 1
ATOM 1805 O O . ILE A 1 226 ? -5.309 -11.296 1.513 1.00 96.75 226 ILE A O 1
ATOM 1809 N N . LEU A 1 227 ? -3.492 -10.081 0.975 1.00 94.56 227 LEU A N 1
ATOM 1810 C CA . LEU A 1 227 ? -3.833 -8.936 1.818 1.00 94.56 227 LEU A CA 1
ATOM 1811 C C . LEU A 1 227 ? -5.203 -8.356 1.447 1.00 94.56 227 LEU A C 1
ATOM 1813 O O . LEU A 1 227 ? -6.026 -8.135 2.334 1.00 94.56 227 LEU A O 1
ATOM 1817 N N . ILE A 1 228 ? -5.469 -8.154 0.151 1.00 93.75 228 ILE A N 1
ATOM 1818 C CA . ILE A 1 228 ? -6.762 -7.663 -0.347 1.00 93.75 228 ILE A CA 1
ATOM 1819 C C . ILE A 1 228 ? -7.883 -8.627 0.052 1.00 93.75 228 ILE A C 1
ATOM 1821 O O . ILE A 1 228 ? -8.858 -8.201 0.667 1.00 93.75 228 ILE A O 1
ATOM 1825 N N . ALA A 1 229 ? -7.737 -9.926 -0.223 1.00 95.75 229 ALA A N 1
ATOM 1826 C CA . ALA A 1 229 ? -8.762 -10.917 0.097 1.00 95.75 229 ALA A CA 1
ATOM 1827 C C . ALA A 1 229 ? -9.036 -11.009 1.609 1.00 95.75 229 ALA A C 1
ATOM 1829 O O . ALA A 1 229 ? -10.187 -11.158 2.019 1.00 95.75 229 ALA A O 1
ATOM 1830 N N . ALA A 1 230 ? -7.998 -10.896 2.444 1.00 93.44 230 ALA A N 1
ATOM 1831 C CA . ALA A 1 230 ? -8.091 -10.999 3.899 1.00 93.44 230 ALA A CA 1
ATOM 1832 C C . ALA A 1 230 ? -8.631 -9.726 4.574 1.00 93.44 230 ALA A C 1
ATOM 1834 O O . ALA A 1 230 ? -9.216 -9.807 5.660 1.00 93.44 230 ALA A O 1
ATOM 1835 N N . LEU A 1 231 ? -8.478 -8.554 3.943 1.00 90.38 231 LEU A N 1
ATOM 1836 C CA . LEU A 1 231 ? -8.779 -7.252 4.541 1.00 90.38 231 LEU A CA 1
ATOM 1837 C C . LEU A 1 231 ? -10.164 -7.159 5.221 1.00 90.38 231 LEU A C 1
ATOM 1839 O O . LEU A 1 231 ? -10.199 -6.765 6.389 1.00 90.38 231 LEU A O 1
ATOM 1843 N N . PRO A 1 232 ? -11.300 -7.552 4.602 1.00 89.75 232 PRO A N 1
ATOM 1844 C CA . PRO A 1 232 ? -12.624 -7.422 5.225 1.00 89.75 232 PRO A CA 1
ATOM 1845 C C . PRO A 1 232 ? -12.879 -8.435 6.352 1.00 89.75 232 PRO A C 1
ATOM 1847 O O . PRO A 1 232 ? -13.816 -8.271 7.143 1.00 89.75 232 PRO A O 1
ATOM 1850 N N . TYR A 1 233 ? -12.074 -9.493 6.436 1.00 89.12 233 TYR A N 1
ATOM 1851 C CA . TYR A 1 233 ? -12.162 -10.505 7.489 1.00 89.12 233 TYR A CA 1
ATOM 1852 C C . TYR A 1 233 ? -11.273 -10.162 8.682 1.00 89.12 233 TYR A C 1
ATOM 1854 O O . TYR A 1 233 ? -11.584 -10.580 9.793 1.00 89.12 233 TYR A O 1
ATOM 1862 N N . SER A 1 234 ? -10.254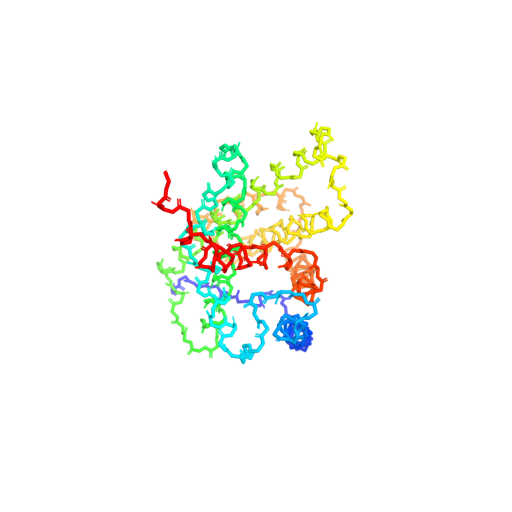 -9.334 8.466 1.00 86.94 234 SER A N 1
ATOM 1863 C CA . SER A 1 234 ? -9.324 -8.899 9.501 1.00 86.94 234 SER A CA 1
ATOM 1864 C C . SER A 1 234 ? -9.919 -7.891 10.486 1.00 86.94 234 SER A C 1
ATOM 1866 O O . SER A 1 234 ? -10.915 -7.204 10.217 1.00 86.94 234 SER A O 1
ATOM 1868 N N . LYS A 1 235 ? -9.239 -7.725 11.617 1.00 80.56 235 LYS A N 1
ATOM 1869 C CA . LYS A 1 235 ? -9.511 -6.667 12.585 1.00 80.56 235 LYS A CA 1
ATOM 1870 C C . LYS A 1 235 ? -9.163 -5.267 12.083 1.00 80.56 235 LYS A C 1
ATOM 1872 O O . LYS A 1 235 ? -9.695 -4.296 12.610 1.00 80.56 235 LYS A O 1
ATOM 1877 N N . PHE A 1 236 ? -8.341 -5.122 11.042 1.00 71.50 236 PHE A N 1
ATOM 1878 C CA . PHE A 1 236 ? -8.041 -3.805 10.454 1.00 71.50 236 PHE A CA 1
ATOM 1879 C C . PHE A 1 236 ? -9.269 -3.188 9.813 1.00 71.50 236 PHE A C 1
ATOM 1881 O O . PHE A 1 236 ? -9.421 -1.967 9.820 1.00 71.50 236 PHE A O 1
ATOM 1888 N N . PHE A 1 237 ? -10.209 -4.024 9.365 1.00 73.00 237 PHE A N 1
ATOM 1889 C CA . PHE A 1 237 ? -11.516 -3.531 8.977 1.00 73.00 237 PHE A CA 1
ATOM 1890 C C . PHE A 1 237 ? -12.179 -2.761 10.127 1.00 73.00 237 PHE A C 1
ATOM 1892 O O . PHE A 1 237 ? -12.729 -1.690 9.889 1.00 73.00 237 PHE A O 1
ATOM 1899 N N . HIS A 1 238 ? -12.040 -3.226 11.379 1.00 65.50 238 HIS A N 1
ATOM 1900 C CA . HIS A 1 238 ? -12.566 -2.537 12.560 1.00 65.50 238 HIS A CA 1
ATOM 1901 C C . HIS A 1 238 ? -11.932 -1.167 12.816 1.00 65.50 238 HIS A C 1
ATOM 1903 O O . HIS A 1 238 ? -12.602 -0.305 13.379 1.00 65.50 238 HIS A O 1
ATOM 1909 N N . MET A 1 239 ? -10.697 -0.904 12.373 1.00 65.25 239 MET A N 1
ATOM 1910 C CA . MET A 1 239 ? -10.125 0.444 12.478 1.00 65.25 239 MET A CA 1
ATOM 1911 C C . MET A 1 239 ? -10.933 1.440 11.646 1.00 65.25 239 MET A C 1
ATOM 1913 O O . MET A 1 239 ? -11.392 2.445 12.184 1.00 65.25 239 MET A O 1
ATOM 1917 N N . PHE A 1 240 ? -11.183 1.126 10.375 1.00 66.88 240 PHE A N 1
ATOM 1918 C CA . PHE A 1 240 ? -12.024 1.933 9.484 1.00 66.88 240 PHE A CA 1
ATOM 1919 C C . PHE A 1 240 ? -13.449 2.047 10.019 1.00 66.88 240 PHE A C 1
ATOM 1921 O O . PHE A 1 240 ? -14.034 3.127 10.104 1.00 66.88 240 PHE A O 1
ATOM 1928 N N . SER A 1 241 ? -13.968 0.913 10.472 1.00 66.44 241 SER A N 1
ATOM 1929 C CA . SER A 1 241 ? -15.293 0.782 11.039 1.00 66.44 241 SER A CA 1
ATOM 1930 C C . SER A 1 241 ? -15.485 1.661 12.288 1.00 66.44 241 SER A C 1
ATOM 1932 O O . SER A 1 241 ? -16.508 2.325 12.417 1.00 66.44 241 SER A O 1
ATOM 1934 N N . SER A 1 242 ? -14.499 1.713 13.186 1.00 66.62 242 SER A N 1
ATOM 1935 C CA . SER A 1 242 ? -14.553 2.486 14.434 1.00 66.62 242 SER A CA 1
ATOM 1936 C C . SER A 1 242 ? -14.636 3.995 14.202 1.00 66.62 242 SER A C 1
ATOM 1938 O O . SER A 1 242 ? -15.263 4.707 14.987 1.00 66.62 242 SER A O 1
ATOM 1940 N N . GLN A 1 243 ? -14.033 4.495 13.118 1.00 71.06 243 GLN A N 1
ATOM 1941 C CA . GLN A 1 243 ? -14.126 5.909 12.753 1.00 71.06 243 GLN A CA 1
ATOM 1942 C C . GLN A 1 243 ? -15.546 6.242 12.292 1.00 71.06 243 GLN A C 1
ATOM 1944 O O . GLN A 1 243 ? -16.121 7.228 12.746 1.00 71.06 243 GLN A O 1
ATOM 1949 N N . ILE A 1 244 ? -16.140 5.371 11.469 1.00 73.94 244 ILE A N 1
ATOM 1950 C CA . ILE A 1 244 ? -17.514 5.518 10.971 1.00 73.94 244 ILE A CA 1
ATOM 1951 C C . ILE A 1 244 ? -18.524 5.459 12.126 1.00 73.94 244 ILE A C 1
ATOM 1953 O O . ILE A 1 244 ? -19.409 6.307 12.205 1.00 73.94 244 ILE A O 1
ATOM 1957 N N . THR A 1 245 ? -18.388 4.498 13.048 1.00 75.12 245 THR A N 1
ATOM 1958 C CA . THR A 1 245 ? -19.294 4.392 14.205 1.00 75.12 245 THR A CA 1
ATOM 1959 C C . THR A 1 245 ? -19.136 5.574 15.162 1.00 75.12 245 THR A C 1
ATOM 1961 O O . THR A 1 245 ? -20.132 6.098 15.647 1.00 75.12 245 THR A O 1
ATOM 1964 N N . THR A 1 246 ? -17.906 6.043 15.412 1.00 73.38 246 THR A N 1
ATOM 1965 C CA . THR A 1 246 ? -17.669 7.211 16.280 1.00 73.38 246 THR A CA 1
ATOM 1966 C C . THR A 1 246 ? -18.242 8.490 15.667 1.00 73.38 246 THR A C 1
ATOM 1968 O O . THR A 1 246 ? -18.823 9.297 16.391 1.00 73.38 246 THR A O 1
ATOM 1971 N N . ALA A 1 247 ? -18.103 8.677 14.350 1.00 74.25 247 ALA A N 1
ATOM 1972 C CA . ALA A 1 247 ? -18.704 9.801 13.637 1.00 74.25 247 ALA A CA 1
ATOM 1973 C C . ALA A 1 247 ? -20.236 9.779 13.762 1.00 74.25 247 ALA A C 1
ATOM 1975 O O . ALA A 1 247 ? -20.824 10.762 14.210 1.00 74.25 247 ALA A O 1
ATOM 1976 N N . ALA A 1 248 ? -20.865 8.627 13.512 1.00 74.81 248 ALA A N 1
ATOM 1977 C CA . ALA A 1 248 ? -22.312 8.472 13.658 1.00 74.81 248 ALA A CA 1
ATOM 1978 C C . ALA A 1 248 ? -22.796 8.674 15.098 1.00 74.81 248 ALA A C 1
ATOM 1980 O O . ALA A 1 248 ? -23.828 9.303 15.326 1.00 74.81 248 ALA A O 1
ATOM 1981 N N . ALA A 1 249 ? -22.046 8.186 16.089 1.00 73.81 249 ALA A N 1
ATOM 1982 C CA . ALA A 1 249 ? -22.364 8.407 17.494 1.00 73.81 249 ALA A CA 1
ATOM 1983 C C . ALA A 1 249 ? -22.275 9.896 17.873 1.00 73.81 249 ALA A C 1
ATOM 1985 O O . ALA A 1 249 ? -23.133 10.391 18.600 1.00 73.81 249 ALA A O 1
ATOM 1986 N N . ARG A 1 250 ? -21.287 10.641 17.357 1.00 74.31 250 ARG A N 1
ATOM 1987 C CA . ARG A 1 250 ? -21.194 12.097 17.561 1.00 74.31 250 ARG A CA 1
ATOM 1988 C C . ARG A 1 250 ? -22.352 12.846 16.914 1.00 74.31 250 ARG A C 1
ATOM 1990 O O . ARG A 1 250 ? -22.925 13.711 17.560 1.00 74.31 250 ARG A O 1
ATOM 1997 N N . GLU A 1 251 ? -22.719 12.505 15.684 1.00 77.69 251 GLU A N 1
ATOM 1998 C CA . GLU A 1 251 ? -23.863 13.126 15.003 1.00 77.69 251 GLU A CA 1
ATOM 1999 C C . GLU A 1 251 ? -25.177 12.848 15.747 1.00 77.69 251 GLU A C 1
ATOM 2001 O O . GLU A 1 251 ? -26.023 13.730 15.869 1.00 77.69 251 GLU A O 1
ATOM 2006 N N . ARG A 1 252 ? -25.337 11.637 16.294 1.00 71.50 252 ARG A N 1
ATOM 2007 C CA . ARG A 1 252 ? -26.577 11.208 16.954 1.00 71.50 252 ARG A CA 1
ATOM 2008 C C . ARG A 1 252 ? -26.699 11.636 18.418 1.00 71.50 252 ARG A C 1
ATOM 2010 O O . ARG A 1 252 ? -27.813 11.863 18.878 1.00 71.50 252 ARG A O 1
ATOM 2017 N N . TYR A 1 253 ? -25.588 11.715 19.151 1.00 74.44 253 TYR A N 1
ATOM 2018 C CA . TYR A 1 253 ? -25.576 11.966 20.600 1.00 74.44 253 TYR A CA 1
ATOM 2019 C C . TYR A 1 253 ? -24.810 13.234 21.010 1.00 74.44 253 TYR A C 1
ATOM 2021 O O . TYR A 1 253 ? -25.025 13.747 22.103 1.00 74.44 253 TYR A O 1
ATOM 2029 N N . GLY A 1 254 ? -23.936 13.770 20.154 1.00 58.69 254 GLY A N 1
ATOM 2030 C CA . GLY A 1 254 ? -23.117 14.956 20.436 1.00 58.69 254 GLY A CA 1
ATOM 2031 C C . GLY A 1 254 ? -23.850 16.294 20.302 1.00 58.69 254 GLY A C 1
ATOM 2032 O O . GLY A 1 254 ? -23.333 17.307 20.755 1.00 58.69 254 GLY A O 1
ATOM 2033 N N . GLY A 1 255 ? -25.061 16.312 19.736 1.00 50.91 255 GLY A N 1
ATOM 2034 C CA . GLY A 1 255 ? -25.924 17.502 19.715 1.00 50.91 255 GLY A CA 1
ATOM 2035 C C . GLY A 1 255 ? -26.634 17.797 21.046 1.00 50.91 255 GLY A C 1
ATOM 2036 O O . GLY A 1 255 ? -27.215 18.863 21.193 1.00 50.91 255 GLY A O 1
ATOM 2037 N N . ALA A 1 256 ? -26.596 16.879 22.020 1.00 48.41 256 ALA A N 1
ATOM 2038 C CA . ALA A 1 256 ? -27.347 16.992 23.276 1.00 48.41 256 ALA A CA 1
ATOM 2039 C C . ALA A 1 256 ? -26.558 17.614 24.449 1.00 48.41 256 ALA A C 1
ATOM 2041 O O . ALA A 1 256 ? -27.094 17.727 25.548 1.00 48.41 256 ALA A O 1
ATOM 2042 N N . SER A 1 257 ? -25.294 18.003 24.249 1.00 47.75 257 SER A N 1
ATOM 2043 C CA . SER A 1 257 ? -24.416 18.534 25.308 1.00 47.75 257 SER A CA 1
ATOM 2044 C C . SER A 1 257 ? -24.047 20.014 25.133 1.00 47.75 257 SER A C 1
ATOM 2046 O O . SER A 1 257 ? -23.040 20.448 25.681 1.00 47.75 257 SER A O 1
ATOM 2048 N N . GLY A 1 258 ? -24.814 20.768 24.336 1.00 40.53 258 GLY A N 1
ATOM 2049 C CA . GLY A 1 258 ? -24.569 22.190 24.053 1.00 40.53 258 GLY A CA 1
ATOM 2050 C C . GLY A 1 258 ? -25.255 23.190 24.993 1.00 40.53 258 GLY A C 1
ATOM 2051 O O . GLY A 1 258 ? -24.908 24.360 24.938 1.00 40.53 258 GLY A O 1
ATOM 2052 N N . ASP A 1 259 ? -26.170 22.743 25.857 1.00 40.41 259 ASP A N 1
ATOM 2053 C CA . ASP A 1 259 ? -26.858 23.585 26.849 1.00 40.41 259 ASP A CA 1
ATOM 2054 C C . ASP A 1 259 ? -26.622 23.027 28.258 1.00 40.41 259 ASP A C 1
ATOM 2056 O O . ASP A 1 259 ? -27.498 22.343 28.789 1.00 40.41 259 ASP A O 1
ATOM 2060 N N . ARG A 1 260 ? -25.437 23.260 28.842 1.00 35.81 260 ARG A N 1
ATOM 2061 C CA . ARG A 1 260 ? -25.201 23.350 30.301 1.00 35.81 260 ARG A CA 1
ATOM 2062 C C . ARG A 1 260 ? -23.967 24.188 30.595 1.00 35.81 260 ARG A C 1
ATOM 2064 O O . ARG A 1 260 ? -22.928 23.922 29.954 1.00 35.81 260 ARG A O 1
#